Protein AF-A0A359HG22-F1 (afdb_monomer_lite)

Secondary structure (DSSP, 8-state):
---PPPPPPP--------------------------------------S-HHHHHHHHHHHHHHHHHHHHHHHHHHHHHTTHHHHHS--HHHHTSSGGGHHHHHHHHTSTTTTT--HHHHHS-SSHHHHHHHHHHHHHHHHHHHHTT---SS----HHHHHHHHHHHHHHHHHHHHHHHTSSS---S-HHHHSTTTTTSTTTT-SSSS---TT--

Structure (mmCIF, N/CA/C/O backbone):
data_AF-A0A359HG22-F1
#
_entry.id   AF-A0A359HG22-F1
#
loop_
_atom_site.group_PDB
_atom_site.id
_atom_site.type_symbol
_atom_site.label_atom_id
_atom_site.label_alt_id
_atom_site.label_comp_id
_atom_site.label_asym_id
_atom_site.label_entity_id
_atom_site.label_seq_id
_atom_site.pdbx_PDB_ins_code
_atom_site.Cartn_x
_atom_site.Cartn_y
_atom_site.Cartn_z
_atom_site.occupancy
_atom_site.B_iso_or_equiv
_atom_site.auth_seq_id
_atom_site.auth_comp_id
_atom_site.auth_asym_id
_atom_site.auth_atom_id
_atom_site.pdbx_PDB_model_num
ATOM 1 N N . MET A 1 1 ? -47.065 -33.906 -4.645 1.00 42.69 1 MET A N 1
ATOM 2 C CA . MET A 1 1 ? -46.955 -32.980 -3.497 1.00 42.69 1 MET A CA 1
ATOM 3 C C . MET A 1 1 ? -47.241 -31.573 -4.009 1.00 42.69 1 MET A C 1
ATOM 5 O O . MET A 1 1 ? -46.550 -31.122 -4.908 1.00 42.69 1 MET A O 1
ATOM 9 N N . LYS A 1 2 ? -48.342 -30.951 -3.568 1.00 34.81 2 LYS A N 1
ATOM 10 C CA . LYS A 1 2 ? -48.804 -29.631 -4.033 1.00 34.81 2 LYS A CA 1
ATOM 11 C C . LYS A 1 2 ? -48.366 -28.572 -3.018 1.00 34.81 2 LYS A C 1
ATOM 13 O O . LYS A 1 2 ? -48.825 -28.632 -1.885 1.00 34.81 2 LYS A O 1
ATOM 18 N N . ALA A 1 3 ? -47.557 -27.601 -3.430 1.00 40.25 3 ALA A N 1
ATOM 19 C CA . ALA A 1 3 ? -47.339 -26.361 -2.686 1.00 40.25 3 ALA A CA 1
ATOM 20 C C . ALA A 1 3 ? -47.856 -25.195 -3.540 1.00 40.25 3 ALA A C 1
ATOM 22 O O . ALA A 1 3 ? -47.459 -25.028 -4.692 1.00 40.25 3 ALA A O 1
ATOM 23 N N . ARG A 1 4 ? -48.833 -24.459 -3.000 1.00 39.88 4 ARG A N 1
ATOM 24 C CA . ARG A 1 4 ? -49.486 -23.311 -3.639 1.00 39.88 4 ARG A CA 1
ATOM 25 C C . ARG A 1 4 ? -48.618 -22.065 -3.474 1.00 39.88 4 ARG A C 1
ATOM 27 O O . ARG A 1 4 ? -48.238 -21.729 -2.358 1.00 39.88 4 ARG A O 1
ATOM 34 N N . ALA A 1 5 ? -48.384 -21.366 -4.581 1.00 41.41 5 ALA A N 1
ATOM 35 C CA . ALA A 1 5 ? -47.822 -20.023 -4.609 1.00 41.41 5 ALA A CA 1
ATOM 36 C C . ALA A 1 5 ? -48.809 -19.005 -4.011 1.00 41.41 5 ALA A C 1
ATOM 38 O O . ALA A 1 5 ? -50.002 -19.024 -4.328 1.00 41.41 5 ALA A O 1
ATOM 39 N N . ILE A 1 6 ? -48.305 -18.108 -3.164 1.00 40.00 6 ILE A N 1
ATOM 40 C CA . ILE A 1 6 ? -49.057 -16.985 -2.598 1.00 40.00 6 ILE A CA 1
ATOM 41 C C . ILE A 1 6 ? -48.873 -15.785 -3.535 1.00 40.00 6 ILE A C 1
ATOM 43 O O . ILE A 1 6 ? -47.759 -15.308 -3.734 1.00 40.00 6 ILE A O 1
ATOM 47 N N . LYS A 1 7 ? -49.973 -15.318 -4.135 1.00 36.62 7 LYS A N 1
ATOM 48 C CA . LYS A 1 7 ? -50.034 -14.058 -4.891 1.00 36.62 7 LYS A CA 1
ATOM 49 C C . LYS A 1 7 ? -50.098 -12.886 -3.910 1.00 36.62 7 LYS A C 1
ATOM 51 O O . LYS A 1 7 ? -51.006 -12.846 -3.087 1.00 36.62 7 LYS A O 1
ATOM 56 N N . PHE A 1 8 ? -49.208 -11.908 -4.063 1.00 34.00 8 PHE A N 1
ATOM 57 C CA . PHE A 1 8 ? -49.382 -10.570 -3.497 1.00 34.00 8 PHE A CA 1
ATOM 58 C C . PHE A 1 8 ? -49.975 -9.655 -4.570 1.00 34.00 8 PHE A C 1
ATOM 60 O O . PHE A 1 8 ? -49.370 -9.440 -5.618 1.00 34.00 8 PHE A O 1
ATOM 67 N N . THR A 1 9 ? -51.178 -9.140 -4.321 1.00 39.22 9 THR A N 1
ATOM 68 C CA . THR A 1 9 ? -51.793 -8.078 -5.123 1.00 39.22 9 THR A CA 1
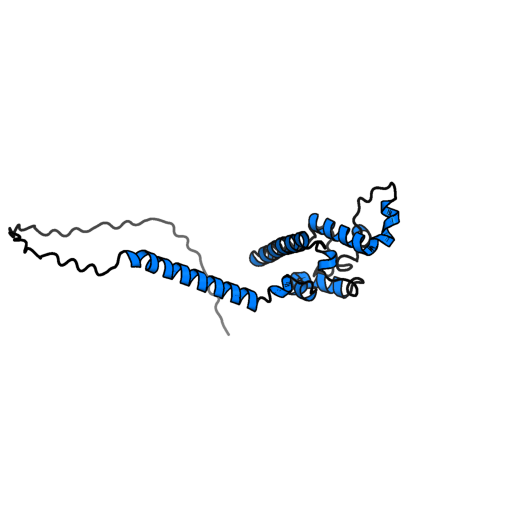ATOM 69 C C . THR A 1 9 ? -51.695 -6.763 -4.365 1.00 39.22 9 THR A C 1
ATOM 71 O O . THR A 1 9 ? -51.971 -6.711 -3.167 1.00 39.22 9 THR A O 1
ATOM 74 N N . SER A 1 10 ? -51.303 -5.714 -5.079 1.00 46.38 10 SER A N 1
ATOM 75 C CA . SER A 1 10 ? -51.147 -4.348 -4.591 1.00 46.38 10 SER A CA 1
ATOM 76 C C . SER A 1 10 ? -52.459 -3.730 -4.097 1.00 46.38 10 SER A C 1
ATOM 78 O O . SER A 1 10 ? -53.541 -4.021 -4.611 1.00 46.38 10 SER A O 1
ATOM 80 N N . ARG A 1 11 ? -52.351 -2.788 -3.152 1.00 35.59 11 ARG A N 1
ATOM 81 C CA . ARG A 1 11 ? -53.307 -1.680 -3.037 1.00 35.59 11 ARG A CA 1
ATOM 82 C C . ARG A 1 11 ? -52.643 -0.446 -2.425 1.00 35.59 11 ARG A C 1
ATOM 84 O O . ARG A 1 11 ? -52.306 -0.435 -1.248 1.00 35.59 11 ARG A O 1
ATOM 91 N N . MET A 1 12 ? -52.457 0.572 -3.266 1.00 39.75 12 MET A N 1
ATOM 92 C CA . MET A 1 12 ? -52.321 1.976 -2.869 1.00 39.75 12 MET A CA 1
ATOM 93 C C . MET A 1 12 ? -53.586 2.419 -2.133 1.00 39.75 12 MET A C 1
ATOM 95 O O . MET A 1 12 ? -54.668 2.174 -2.659 1.00 39.75 12 MET A O 1
ATOM 99 N N . LEU A 1 13 ? -53.437 3.113 -1.003 1.00 43.00 13 LEU A N 1
ATOM 100 C CA . LEU A 1 13 ? -54.399 4.058 -0.409 1.00 43.00 13 LEU A CA 1
ATOM 101 C C . LEU A 1 13 ? -53.544 5.041 0.412 1.00 43.00 13 LEU A C 1
ATOM 103 O O . LEU A 1 13 ? -52.917 4.642 1.387 1.00 43.00 13 LEU A O 1
ATOM 107 N N . ASP A 1 14 ? -53.148 6.171 -0.163 1.00 36.12 14 ASP A N 1
ATOM 108 C CA . ASP A 1 14 ? -53.853 7.462 -0.197 1.00 36.12 14 ASP A CA 1
ATOM 109 C C . ASP A 1 14 ? -54.123 8.053 1.196 1.00 36.12 14 ASP A C 1
ATOM 111 O O . ASP A 1 14 ? -54.724 7.433 2.075 1.00 36.12 14 ASP A O 1
ATOM 115 N N . GLY A 1 15 ? -53.595 9.258 1.396 1.00 39.88 15 GLY A N 1
ATOM 116 C CA . GLY A 1 15 ? -53.570 9.949 2.673 1.00 39.88 15 GLY A CA 1
ATOM 117 C C . GLY A 1 15 ? -54.891 10.629 3.000 1.00 39.88 15 GLY A C 1
ATOM 118 O O . GLY A 1 15 ? -55.626 11.057 2.116 1.00 39.88 15 GLY A O 1
ATOM 119 N N . LYS A 1 16 ? -55.152 10.792 4.301 1.00 38.84 16 LYS A N 1
ATOM 120 C CA . LYS A 1 16 ? -55.788 11.980 4.892 1.00 38.84 16 LYS A CA 1
ATOM 121 C C . LYS A 1 16 ? -55.788 11.872 6.416 1.00 38.84 16 LYS A C 1
ATOM 123 O O . LYS A 1 16 ? -56.249 10.893 6.993 1.00 38.84 16 LYS A O 1
ATOM 128 N N . HIS A 1 17 ? -55.267 12.923 7.043 1.00 39.97 17 HIS A N 1
ATOM 129 C CA . HIS A 1 17 ? -55.351 13.206 8.469 1.00 39.97 17 HIS A CA 1
ATOM 130 C C . HIS A 1 17 ? -56.794 13.123 8.979 1.00 39.97 17 HIS A C 1
ATOM 132 O O . HIS A 1 17 ? -57.680 13.764 8.412 1.00 39.97 17 HIS A O 1
ATOM 138 N N . GLN A 1 18 ? -57.007 12.438 10.105 1.00 41.94 18 GLN A N 1
ATOM 139 C CA . GLN A 1 18 ? -58.201 12.632 10.922 1.00 41.94 18 GLN A CA 1
ATOM 140 C C . GLN A 1 18 ? -57.827 13.127 12.318 1.00 41.94 18 GLN A C 1
ATOM 142 O O . GLN A 1 18 ? -57.027 12.544 13.047 1.00 41.94 18 GLN A O 1
ATOM 147 N N . ARG A 1 19 ? -58.404 14.290 12.600 1.00 33.41 19 ARG A N 1
ATOM 148 C CA . ARG A 1 19 ? -58.293 15.164 13.759 1.00 33.41 19 ARG A CA 1
ATOM 149 C C . ARG A 1 19 ? -59.436 14.782 14.698 1.00 33.41 19 ARG A C 1
ATOM 151 O O . ARG A 1 19 ? -60.581 14.800 14.261 1.00 33.41 19 ARG A O 1
ATOM 158 N N . TRP A 1 20 ? -59.138 14.451 15.949 1.00 31.92 20 TRP A N 1
ATOM 159 C CA . TRP A 1 20 ? -60.146 14.172 16.976 1.00 31.92 20 TRP A CA 1
ATOM 160 C C . TRP A 1 20 ? -60.198 15.332 17.974 1.00 31.92 20 TRP A C 1
ATOM 162 O O . TRP A 1 20 ? -59.207 15.625 18.638 1.00 31.92 20 TRP A O 1
ATOM 172 N N . VAL A 1 21 ? -61.347 16.002 18.053 1.00 35.66 21 VAL A N 1
ATOM 173 C CA . VAL A 1 21 ? -61.751 16.937 19.120 1.00 35.66 21 VAL A CA 1
ATOM 174 C C . VAL A 1 21 ? -63.286 16.810 19.277 1.00 35.66 21 VAL A C 1
ATOM 176 O O . VAL A 1 21 ? -63.930 16.337 18.342 1.00 35.66 21 VAL A O 1
ATOM 179 N N . PRO A 1 22 ? -63.906 17.259 20.381 1.00 45.94 22 PRO A N 1
ATOM 180 C CA . PRO A 1 22 ? -64.161 16.509 21.615 1.00 45.94 22 PRO A CA 1
ATOM 181 C C . PRO A 1 22 ? -65.678 16.375 21.907 1.00 45.94 22 PRO A C 1
ATOM 183 O O . PRO A 1 22 ? -66.478 17.135 21.370 1.00 45.94 22 PRO A O 1
ATOM 186 N N . GLU A 1 23 ? -66.084 15.507 22.839 1.00 37.34 23 GLU A N 1
ATOM 187 C CA . GLU A 1 23 ? -67.410 15.621 23.474 1.00 37.34 23 GLU A CA 1
ATOM 188 C C . GLU A 1 23 ? -67.278 16.157 24.903 1.00 37.34 23 GLU A C 1
ATOM 190 O O . GLU A 1 23 ? -66.634 15.571 25.773 1.00 37.34 23 GLU A O 1
ATOM 195 N N . MET A 1 24 ? -67.871 17.334 25.103 1.00 36.00 24 MET A N 1
ATOM 196 C CA . MET A 1 24 ? -67.982 18.054 26.364 1.00 36.00 24 MET A CA 1
ATOM 197 C C . MET A 1 24 ? -69.220 17.551 27.110 1.00 36.00 24 MET A C 1
ATOM 199 O O . MET A 1 24 ? -70.344 17.794 26.678 1.00 36.00 24 MET A O 1
ATOM 203 N N . MET A 1 25 ? -69.026 16.906 28.260 1.00 36.94 25 MET A N 1
ATOM 204 C CA . MET A 1 25 ? -70.094 16.679 29.234 1.00 36.94 25 MET A CA 1
ATOM 205 C C . MET A 1 25 ? -70.122 17.826 30.245 1.00 36.94 25 MET A C 1
ATOM 207 O O . MET A 1 25 ? -69.165 18.091 30.968 1.00 36.94 25 MET A O 1
ATOM 211 N N . SER A 1 26 ? -71.256 18.515 30.258 1.00 45.12 26 SER A N 1
ATOM 212 C CA . SER A 1 26 ? -71.639 19.569 31.185 1.00 45.12 26 SER A CA 1
ATOM 213 C C . SER A 1 26 ? -71.838 19.042 32.608 1.00 45.12 26 SER A C 1
ATOM 215 O O . SER A 1 26 ? -72.634 18.125 32.813 1.00 45.12 26 SER A O 1
ATOM 217 N N . ALA A 1 27 ? -71.241 19.698 33.604 1.00 38.31 27 ALA A N 1
ATOM 218 C CA . ALA A 1 27 ? -71.706 19.625 34.986 1.00 38.31 27 ALA A CA 1
ATOM 219 C C . ALA A 1 27 ? -71.484 20.965 35.706 1.00 38.31 27 ALA A C 1
ATOM 221 O O . ALA A 1 27 ? -70.395 21.531 35.709 1.00 38.31 27 ALA A O 1
ATOM 222 N N . ARG A 1 28 ? -72.588 21.464 36.269 1.00 39.50 28 ARG A N 1
ATOM 223 C CA . ARG A 1 28 ? -72.772 22.693 37.051 1.00 39.50 28 ARG A CA 1
ATOM 224 C C . ARG A 1 28 ? -71.673 22.940 38.091 1.00 39.50 28 ARG A C 1
ATOM 226 O O . ARG A 1 28 ? -71.438 22.103 38.956 1.00 39.50 28 ARG A O 1
ATOM 233 N N . LEU A 1 29 ? -71.134 24.158 38.088 1.00 36.22 29 LEU A N 1
ATOM 234 C CA . LEU A 1 29 ? -70.402 24.732 39.216 1.00 36.22 29 LEU A CA 1
ATOM 235 C C . LEU A 1 29 ? -71.405 25.190 40.287 1.00 36.22 29 LEU A C 1
ATOM 237 O O . LEU A 1 29 ? -72.103 26.187 40.116 1.00 36.22 29 LEU A O 1
ATOM 241 N N . MET A 1 30 ? -71.480 24.435 41.381 1.00 38.50 30 MET A N 1
ATOM 242 C CA . MET A 1 30 ? -72.055 24.871 42.651 1.00 38.50 30 MET A CA 1
ATOM 243 C C . MET A 1 30 ? -70.910 25.507 43.446 1.00 38.50 30 MET A C 1
ATOM 245 O O . MET A 1 30 ? -69.991 24.813 43.877 1.00 38.50 30 MET A O 1
ATOM 249 N N . PHE A 1 31 ? -70.929 26.830 43.583 1.00 40.00 31 PHE A N 1
ATOM 250 C CA . PHE A 1 31 ? -69.985 27.557 44.425 1.00 40.00 31 PHE A CA 1
ATOM 251 C C . PHE A 1 31 ? -70.266 27.223 45.894 1.00 40.00 31 PHE A C 1
ATOM 253 O O . PHE A 1 31 ? -71.295 27.622 46.435 1.00 40.00 31 PHE A O 1
ATOM 260 N N . CYS A 1 32 ? -69.353 26.488 46.526 1.00 36.88 32 CYS A N 1
ATOM 261 C CA . CYS A 1 32 ? -69.269 26.373 47.975 1.00 36.88 32 CYS A CA 1
ATOM 262 C C . CYS A 1 32 ? -68.028 27.158 48.411 1.00 36.88 32 CYS A C 1
ATOM 264 O O . CYS A 1 32 ? -66.908 26.816 48.035 1.00 36.88 32 CYS A O 1
ATOM 266 N N . ASP A 1 33 ? -68.256 28.242 49.143 1.00 44.88 33 ASP A N 1
ATOM 267 C CA . ASP A 1 33 ? -67.236 29.079 49.766 1.00 44.88 33 ASP A CA 1
ATOM 268 C C . ASP A 1 33 ? -66.474 28.246 50.813 1.00 44.88 33 ASP A C 1
ATOM 270 O O . ASP A 1 33 ? -67.003 27.910 51.874 1.00 44.88 33 ASP A O 1
ATOM 274 N N . VAL A 1 34 ? -65.250 27.833 50.471 1.00 49.69 34 VAL A N 1
ATOM 275 C CA . VAL A 1 34 ? -64.299 27.225 51.405 1.00 49.69 34 VAL A CA 1
ATOM 276 C C . VAL A 1 34 ? -63.251 28.280 51.725 1.00 49.69 34 VAL A C 1
ATOM 278 O O . VAL A 1 34 ? -62.285 28.484 50.989 1.00 49.69 34 VAL A O 1
ATOM 281 N N . SER A 1 35 ? -63.452 28.949 52.857 1.00 47.72 35 SER A N 1
ATOM 282 C CA . SER A 1 35 ? -62.426 29.757 53.509 1.00 47.72 35 SER A CA 1
ATOM 283 C C . SER A 1 35 ? -61.190 28.893 53.819 1.00 47.72 35 SER A C 1
ATOM 285 O O . SER A 1 35 ? -61.126 28.146 54.795 1.00 47.72 35 SER A O 1
ATOM 287 N N . HIS A 1 36 ? -60.177 28.969 52.956 1.00 44.56 36 HIS A N 1
ATOM 288 C CA . HIS A 1 36 ? -58.888 28.325 53.186 1.00 44.56 36 HIS A CA 1
ATOM 289 C C . HIS A 1 36 ? -58.080 29.127 54.213 1.00 44.56 36 HIS A C 1
ATOM 291 O O . HIS A 1 36 ? -57.346 30.056 53.883 1.00 44.56 36 HIS A O 1
ATOM 297 N N . ARG A 1 37 ? -58.199 28.732 55.484 1.00 44.06 37 ARG A N 1
ATOM 298 C CA . ARG A 1 37 ? -57.210 29.023 56.527 1.00 44.06 37 ARG A CA 1
ATOM 299 C C . ARG A 1 37 ? -55.928 28.260 56.173 1.00 44.06 37 ARG A C 1
ATOM 301 O O . ARG A 1 37 ? -55.926 27.033 56.206 1.00 44.06 37 ARG A O 1
ATOM 308 N N . GLN A 1 38 ? -54.864 28.966 55.793 1.00 53.72 38 GLN A N 1
ATOM 309 C CA . GLN A 1 38 ? -53.556 28.347 55.568 1.00 53.72 38 GLN A CA 1
ATOM 310 C C . GLN A 1 38 ? -52.921 28.004 56.924 1.00 53.72 38 GLN A C 1
ATOM 312 O O . GLN A 1 38 ? -52.783 28.911 57.745 1.00 53.72 38 GLN A O 1
ATOM 317 N N . PRO A 1 39 ? -52.563 26.737 57.201 1.00 45.53 39 PRO A N 1
ATOM 318 C CA . PRO A 1 39 ? -51.685 26.429 58.317 1.00 45.53 39 PRO A CA 1
ATOM 319 C C . PRO A 1 39 ? -50.256 26.855 57.962 1.00 45.53 39 PRO A C 1
ATOM 321 O O . PRO A 1 39 ? -49.726 26.530 56.899 1.00 45.53 39 PRO A O 1
ATOM 324 N N . ASP A 1 40 ? -49.650 27.602 58.871 1.00 46.34 40 ASP A N 1
ATOM 325 C CA . ASP A 1 40 ? -48.259 28.021 58.894 1.00 46.34 40 ASP A CA 1
ATOM 326 C C . ASP A 1 40 ? -47.341 26.815 59.129 1.00 46.34 40 ASP A C 1
ATOM 328 O O . ASP A 1 40 ? -46.890 26.520 60.234 1.00 46.34 40 ASP A O 1
ATOM 332 N N . ILE A 1 41 ? -47.035 26.084 58.057 1.00 53.41 41 ILE A N 1
ATOM 333 C CA . ILE A 1 41 ? -45.996 25.057 58.105 1.00 53.41 41 ILE A CA 1
ATOM 334 C C . ILE A 1 41 ? -44.649 25.777 58.039 1.00 53.41 41 ILE A C 1
ATOM 336 O O . ILE A 1 41 ? -44.140 26.105 56.967 1.00 53.41 41 ILE A O 1
ATOM 340 N N . SER A 1 42 ? -44.107 26.049 59.226 1.00 45.59 42 SER A N 1
ATOM 341 C CA . SER A 1 42 ? -42.690 26.298 59.482 1.00 45.59 42 SER A CA 1
ATOM 342 C C . SER A 1 42 ? -41.822 25.498 58.507 1.00 45.59 42 SER A C 1
ATOM 344 O O . SER A 1 42 ? -41.804 24.265 58.517 1.00 45.59 42 SER A O 1
ATOM 346 N N . ALA A 1 43 ? -41.138 26.222 57.623 1.00 53.56 43 ALA A N 1
ATOM 347 C CA . ALA A 1 43 ? -40.218 25.667 56.653 1.00 53.56 43 ALA A CA 1
ATOM 348 C C . ALA A 1 43 ? -38.987 25.105 57.375 1.00 53.56 43 ALA A C 1
ATOM 350 O O . ALA A 1 43 ? -37.983 25.796 57.554 1.00 53.56 43 ALA A O 1
ATOM 351 N N . SER A 1 44 ? -39.025 23.824 57.738 1.00 50.03 44 SER A N 1
ATOM 352 C CA . SER A 1 44 ? -37.801 23.044 57.860 1.00 50.03 44 SER A CA 1
ATOM 353 C C . SER A 1 44 ? -37.260 22.824 56.447 1.00 50.03 44 SER A C 1
ATOM 355 O O . SER A 1 44 ? -37.612 21.878 55.743 1.00 50.03 44 SER A O 1
ATOM 357 N N . LYS A 1 45 ? -36.409 23.750 55.993 1.00 55.38 45 LYS A N 1
ATOM 358 C CA . LYS A 1 45 ? -35.533 23.504 54.847 1.00 55.38 45 LYS A CA 1
ATOM 359 C C . LYS A 1 45 ? -34.580 22.381 55.234 1.00 55.38 45 LYS A C 1
ATOM 361 O O . LYS A 1 45 ? -33.522 22.609 55.811 1.00 55.38 45 LYS A O 1
ATOM 366 N N . ILE A 1 46 ? -34.990 21.151 54.964 1.00 52.12 46 ILE A N 1
ATOM 367 C CA . ILE A 1 46 ? -34.060 20.042 54.881 1.00 52.12 46 ILE A CA 1
ATOM 368 C C . ILE A 1 46 ? -33.371 20.213 53.525 1.00 52.12 46 ILE A C 1
ATOM 370 O O . ILE A 1 46 ? -33.877 19.762 52.498 1.00 52.12 46 ILE A O 1
ATOM 374 N N . ASP A 1 47 ? -32.236 20.912 53.522 1.00 53.81 47 ASP A N 1
ATOM 375 C CA . ASP A 1 47 ? -31.312 20.952 52.387 1.00 53.81 47 ASP A CA 1
ATOM 376 C C . ASP A 1 47 ? -30.681 19.558 52.228 1.00 53.81 47 ASP A C 1
ATOM 378 O O . ASP A 1 47 ? -29.570 19.280 52.669 1.00 53.81 47 ASP A O 1
ATOM 382 N N . LEU A 1 48 ? -31.436 18.638 51.623 1.00 57.09 48 LEU A N 1
ATOM 383 C CA . LEU A 1 48 ? -31.035 17.246 51.386 1.00 57.09 48 LEU A CA 1
ATOM 384 C C . LEU A 1 48 ? -30.066 17.082 50.202 1.00 57.09 48 LEU A C 1
ATOM 386 O O . LEU A 1 48 ? -29.754 15.955 49.827 1.00 57.09 48 LEU A O 1
ATOM 390 N N . TYR A 1 49 ? -29.565 18.173 49.617 1.00 52.41 49 TYR A N 1
ATOM 391 C CA . TYR A 1 49 ? -28.583 18.117 48.537 1.00 52.41 49 TYR A CA 1
ATOM 392 C C . TYR A 1 49 ? -27.492 19.181 48.713 1.00 52.41 49 TYR A C 1
ATOM 394 O O . TYR A 1 49 ? -27.771 20.368 48.551 1.00 52.41 49 TYR A O 1
ATOM 402 N N . PRO A 1 50 ? -26.235 18.788 48.997 1.00 50.75 50 PRO A N 1
ATOM 403 C CA . PRO A 1 50 ? -25.128 19.731 49.018 1.00 50.75 50 PRO A CA 1
ATOM 404 C C . PRO A 1 50 ? -24.881 20.251 47.594 1.00 50.75 50 PRO A C 1
ATOM 406 O O . PRO A 1 50 ? -24.576 19.477 46.685 1.00 50.75 50 PRO A O 1
ATOM 409 N N . GLU A 1 51 ? -24.968 21.569 47.402 1.00 57.25 51 GLU A N 1
ATOM 410 C CA . GLU A 1 51 ? -24.697 22.275 46.133 1.00 57.25 51 GLU A CA 1
ATOM 411 C C . GLU A 1 51 ? -23.313 21.919 45.533 1.00 57.25 51 GLU A C 1
ATOM 413 O O . GLU A 1 51 ? -23.151 21.859 44.314 1.00 57.25 51 GLU A O 1
ATOM 418 N N . ASN A 1 52 ? -22.336 21.537 46.370 1.00 57.06 52 ASN A N 1
ATOM 419 C CA . ASN A 1 52 ? -21.017 21.050 45.937 1.00 57.06 52 ASN A CA 1
ATOM 420 C C . ASN A 1 52 ? -21.035 19.666 45.248 1.00 57.06 52 ASN A C 1
ATOM 422 O O . ASN A 1 52 ? -20.100 19.332 44.520 1.00 57.06 52 ASN A O 1
ATOM 426 N N . GLY A 1 53 ? -22.083 18.856 45.441 1.00 56.38 53 GLY A N 1
ATOM 427 C CA . GLY A 1 53 ? -22.215 17.506 44.877 1.00 56.38 53 GLY A CA 1
ATOM 428 C C . GLY A 1 53 ? -22.853 17.462 43.486 1.00 56.38 53 GLY A C 1
ATOM 429 O O . GLY A 1 53 ? -22.668 16.487 42.756 1.00 56.38 53 GLY A O 1
ATOM 430 N N . ARG A 1 54 ? -23.553 18.527 43.068 1.00 58.50 54 ARG A N 1
ATOM 431 C CA . ARG A 1 54 ? -24.229 18.588 41.760 1.00 58.50 54 ARG A CA 1
ATOM 432 C C . ARG A 1 54 ? -23.224 18.539 40.604 1.00 58.50 54 ARG A C 1
ATOM 434 O O . ARG A 1 54 ? -23.470 17.859 39.615 1.00 58.50 54 ARG A O 1
ATOM 441 N N . SER A 1 55 ? -22.050 19.159 40.755 1.00 61.12 55 SER A N 1
ATOM 442 C CA . SER A 1 55 ? -20.983 19.098 39.742 1.00 61.12 55 SER A CA 1
ATOM 443 C C . SER A 1 55 ? -20.316 17.720 39.642 1.00 61.12 55 SER A C 1
ATOM 445 O O . SER A 1 55 ? -19.888 17.333 38.558 1.00 61.12 55 SER A O 1
ATOM 447 N N . ALA A 1 56 ? -20.245 16.962 40.742 1.00 62.88 56 ALA A N 1
ATOM 448 C CA . ALA A 1 56 ? -19.702 15.606 40.755 1.00 62.88 56 ALA A CA 1
ATOM 449 C C . ALA A 1 56 ? -20.697 14.605 40.148 1.00 62.88 56 ALA A C 1
ATOM 451 O O . ALA A 1 56 ? -20.308 13.790 39.315 1.00 62.88 56 ALA A O 1
ATOM 452 N N . LEU A 1 57 ? -21.988 14.729 40.475 1.00 67.12 57 LEU A N 1
ATOM 453 C CA . LEU A 1 57 ? -23.049 13.853 39.968 1.00 67.12 57 LEU A CA 1
ATOM 454 C C . LEU A 1 57 ? -23.207 13.939 38.437 1.00 67.12 57 LEU A C 1
ATOM 456 O O . LEU A 1 57 ? -23.431 12.928 37.780 1.00 67.12 57 LEU A O 1
ATOM 460 N N . MET A 1 58 ? -23.020 15.133 37.862 1.00 74.56 58 MET A N 1
ATOM 461 C CA . MET A 1 58 ? -23.090 15.377 36.410 1.0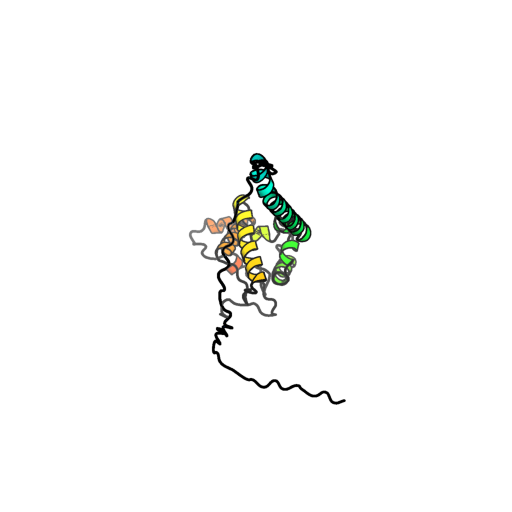0 74.56 58 MET A CA 1
ATOM 462 C C . MET A 1 58 ? -21.864 14.830 35.652 1.00 74.56 58 MET A C 1
ATOM 464 O O . MET A 1 58 ? -21.942 14.572 34.453 1.00 74.56 58 MET A O 1
ATOM 468 N N . LYS A 1 59 ? -20.726 14.633 36.338 1.00 83.25 59 LYS A N 1
ATOM 469 C CA . LYS A 1 59 ? -19.481 14.100 35.750 1.00 83.25 59 LYS A CA 1
ATOM 470 C C . LYS A 1 59 ? -19.463 12.573 35.684 1.00 83.25 59 LYS A C 1
ATOM 472 O O . LYS A 1 59 ? -18.824 12.024 34.793 1.00 83.25 59 LYS A O 1
ATOM 477 N N . ILE A 1 60 ? -20.182 11.889 36.577 1.00 88.88 60 ILE A N 1
ATOM 478 C CA . ILE A 1 60 ? -20.269 10.419 36.617 1.00 88.88 60 ILE A CA 1
ATOM 479 C C . ILE A 1 60 ? -20.710 9.812 35.271 1.00 88.88 60 ILE A C 1
ATOM 481 O O . ILE A 1 60 ? -19.980 8.959 34.769 1.00 88.88 60 ILE A O 1
ATOM 485 N N . PRO A 1 61 ? -21.822 10.232 34.629 1.00 91.56 61 PRO A N 1
ATOM 486 C CA . PRO A 1 61 ? -22.228 9.642 33.351 1.00 91.56 61 PRO A CA 1
ATOM 487 C C . PRO A 1 61 ? -21.219 9.909 32.225 1.00 91.56 61 PRO A C 1
ATOM 489 O O . PRO A 1 61 ? -21.022 9.048 31.373 1.00 91.56 61 PRO A O 1
ATOM 492 N N . ILE A 1 62 ? -20.533 11.058 32.243 1.00 94.12 62 ILE A N 1
ATOM 493 C CA . ILE A 1 62 ? -19.482 11.389 31.267 1.00 94.12 62 ILE A CA 1
ATOM 494 C C . ILE A 1 62 ? -18.282 10.455 31.444 1.00 94.12 62 ILE A C 1
ATOM 496 O O . ILE A 1 62 ? -17.792 9.890 30.471 1.00 94.12 62 ILE A O 1
ATOM 500 N N . ILE A 1 63 ? -17.833 10.251 32.685 1.00 94.75 63 ILE A N 1
ATOM 501 C CA . ILE A 1 63 ? -16.713 9.355 32.999 1.00 94.75 63 ILE A CA 1
ATOM 502 C C . ILE A 1 63 ? -17.057 7.915 32.610 1.00 94.75 63 ILE A C 1
ATOM 504 O O . ILE A 1 63 ? -16.264 7.262 31.937 1.00 94.75 63 ILE A O 1
ATOM 508 N N . VAL A 1 64 ? -18.252 7.436 32.972 1.00 95.56 64 VAL A N 1
ATOM 509 C CA . VAL A 1 64 ? -18.728 6.098 32.588 1.00 95.56 64 VAL A CA 1
ATOM 510 C C . VAL A 1 64 ? -18.796 5.960 31.065 1.00 95.56 64 VAL A C 1
ATOM 512 O O . VAL A 1 64 ? -18.344 4.951 30.530 1.00 95.56 64 VAL A O 1
ATOM 515 N N . GLY A 1 65 ? -19.283 6.983 30.357 1.00 96.44 65 GLY A N 1
ATOM 516 C CA . GLY A 1 65 ? -19.318 7.009 28.894 1.00 96.44 65 GLY A CA 1
ATOM 517 C C . GLY A 1 65 ? -17.928 6.936 28.254 1.00 96.44 65 GLY A C 1
ATOM 518 O O . GLY A 1 65 ? -17.725 6.154 27.329 1.00 96.44 65 GLY A O 1
ATOM 519 N N . ILE A 1 66 ? -16.951 7.689 28.770 1.00 96.56 66 ILE A N 1
ATOM 520 C CA . ILE A 1 66 ? -15.560 7.641 28.292 1.00 96.56 66 ILE A CA 1
ATOM 521 C C . ILE A 1 66 ? -14.952 6.261 28.549 1.00 96.56 66 ILE A C 1
ATOM 523 O O . ILE A 1 66 ? -14.338 5.696 27.650 1.00 96.56 66 ILE A O 1
ATOM 527 N N . ILE A 1 67 ? -15.142 5.690 29.742 1.00 97.00 67 ILE A N 1
ATOM 528 C CA . ILE A 1 67 ? -14.628 4.353 30.070 1.00 97.00 67 ILE A CA 1
ATOM 529 C C . ILE A 1 67 ? -15.239 3.302 29.139 1.00 97.00 67 ILE A C 1
ATOM 531 O O . ILE A 1 67 ? -14.508 2.474 28.598 1.00 97.00 67 ILE A O 1
ATOM 535 N N . ALA A 1 68 ? -16.552 3.356 28.902 1.00 96.94 68 ALA A N 1
ATOM 536 C CA . ALA A 1 68 ? -17.226 2.449 27.979 1.00 96.94 68 ALA A CA 1
ATOM 537 C C . ALA A 1 68 ? -16.684 2.588 26.547 1.00 96.94 68 ALA A C 1
ATOM 539 O O . ALA A 1 68 ? -16.384 1.582 25.907 1.00 96.94 68 ALA A O 1
ATOM 540 N N . LEU A 1 69 ? -16.484 3.818 26.061 1.00 96.81 69 LEU A N 1
ATOM 541 C CA . LEU A 1 69 ? -15.893 4.068 24.746 1.00 96.81 69 LEU A CA 1
ATOM 542 C C . LEU A 1 69 ? -14.465 3.516 24.652 1.00 96.81 69 LEU A C 1
ATOM 544 O O . LEU A 1 69 ? -14.141 2.819 23.694 1.00 96.81 69 LEU A O 1
ATOM 548 N N . MET A 1 70 ? -13.625 3.780 25.653 1.00 96.75 70 MET A N 1
ATOM 549 C CA . MET A 1 70 ? -12.253 3.270 25.701 1.00 96.75 70 MET A CA 1
ATOM 550 C C . MET A 1 70 ? -12.221 1.740 25.735 1.00 96.75 70 MET A C 1
ATOM 552 O O . MET A 1 70 ? -11.389 1.142 25.060 1.00 96.75 70 MET A O 1
ATOM 556 N N . ALA A 1 71 ? -13.142 1.098 26.460 1.00 96.75 71 ALA A N 1
ATOM 557 C CA . ALA A 1 71 ? -13.260 -0.357 26.498 1.00 96.75 71 ALA A CA 1
ATOM 558 C C . ALA A 1 71 ? -13.646 -0.938 25.128 1.00 96.75 71 ALA A C 1
ATOM 560 O O . ALA A 1 71 ? -13.037 -1.911 24.679 1.00 96.75 71 ALA A O 1
ATOM 561 N N . VAL A 1 72 ? -14.610 -0.322 24.433 1.00 96.31 72 VAL A N 1
ATOM 562 C CA . VAL A 1 72 ? -15.002 -0.722 23.072 1.00 96.31 72 VAL A CA 1
ATOM 563 C C . VAL A 1 72 ? -13.839 -0.540 22.098 1.00 96.31 72 VAL A C 1
ATOM 565 O O . VAL A 1 72 ? -13.537 -1.457 21.338 1.00 96.31 72 VAL A O 1
ATOM 568 N N . LEU A 1 73 ? -13.146 0.601 22.149 1.00 94.44 73 LEU A N 1
ATOM 569 C CA . LEU A 1 73 ? -11.988 0.876 21.296 1.00 94.44 73 LEU A CA 1
ATOM 570 C C . LEU A 1 73 ? -10.842 -0.105 21.549 1.00 94.44 73 LEU A C 1
ATOM 572 O O . LEU A 1 73 ? -10.324 -0.687 20.602 1.00 94.44 73 LEU A O 1
ATOM 576 N N . ALA A 1 74 ? -10.471 -0.330 22.810 1.00 93.25 74 ALA A N 1
ATOM 577 C CA . ALA A 1 74 ? -9.405 -1.261 23.168 1.00 93.25 74 ALA A CA 1
ATOM 578 C C . ALA A 1 74 ? -9.729 -2.689 22.706 1.00 93.25 74 ALA A C 1
ATOM 580 O O . ALA A 1 74 ? -8.885 -3.353 22.108 1.00 93.25 74 ALA A O 1
ATOM 581 N N . THR A 1 75 ? -10.973 -3.132 22.911 1.00 94.00 75 THR A N 1
ATOM 582 C CA . THR A 1 75 ? -11.433 -4.446 22.444 1.00 94.00 75 THR A CA 1
ATOM 583 C C . THR A 1 75 ? -11.418 -4.526 20.919 1.00 94.00 75 THR A C 1
ATOM 585 O O . THR A 1 75 ? -10.942 -5.512 20.366 1.00 94.00 75 THR A O 1
ATOM 588 N N . GLY A 1 76 ? -11.877 -3.483 20.222 1.00 90.81 76 GLY A N 1
ATOM 589 C CA . GLY A 1 76 ? -11.862 -3.431 18.760 1.00 90.81 76 GLY A CA 1
ATOM 590 C C . GLY A 1 76 ? -10.446 -3.492 18.186 1.00 90.81 76 GLY A C 1
ATOM 591 O O . GLY A 1 76 ? -10.192 -4.252 17.254 1.00 90.81 76 GLY A O 1
ATOM 592 N N . LEU A 1 77 ? -9.501 -2.754 18.773 1.00 90.50 77 LEU A N 1
ATOM 593 C CA . LEU A 1 77 ? -8.093 -2.783 18.364 1.00 90.50 77 LEU A CA 1
ATOM 594 C C . LEU A 1 77 ? -7.445 -4.148 18.625 1.00 90.50 77 LEU A C 1
ATOM 596 O O . LEU A 1 77 ? -6.660 -4.612 17.802 1.00 90.50 77 LEU A O 1
ATOM 600 N N . TYR A 1 78 ? -7.799 -4.797 19.736 1.00 90.06 78 TYR A N 1
ATOM 601 C CA . TYR A 1 78 ? -7.297 -6.124 20.082 1.00 90.06 78 TYR A CA 1
ATOM 602 C C . TYR A 1 78 ? -7.825 -7.207 19.132 1.00 90.06 78 TYR A C 1
ATOM 604 O O . TYR A 1 78 ? -7.048 -7.986 18.591 1.00 90.06 78 TYR A O 1
ATOM 612 N N . VAL A 1 79 ? -9.138 -7.233 18.882 1.00 90.06 79 VAL A N 1
ATOM 613 C CA . VAL A 1 79 ? -9.777 -8.256 18.035 1.00 90.06 79 VAL A CA 1
ATOM 614 C C . VAL A 1 79 ? -9.418 -8.091 16.556 1.00 90.06 79 VAL A C 1
ATOM 616 O O . VAL A 1 79 ? -9.361 -9.079 15.831 1.00 90.06 79 VAL A O 1
ATOM 619 N N . SER A 1 80 ? -9.169 -6.863 16.095 1.00 84.06 80 SER A N 1
ATOM 620 C CA . SER A 1 80 ? -8.818 -6.594 14.692 1.00 84.06 80 SER A CA 1
ATOM 621 C C . SER A 1 80 ? -7.354 -6.867 14.339 1.00 84.06 80 SER A C 1
ATOM 623 O O . SER A 1 80 ? -7.004 -6.733 13.168 1.00 84.06 80 SER A O 1
ATOM 625 N N . ASP A 1 81 ? -6.506 -7.197 15.321 1.00 87.19 81 ASP A N 1
ATOM 626 C CA . ASP A 1 81 ? -5.045 -7.210 15.165 1.00 87.19 81 ASP A CA 1
ATOM 627 C C . ASP A 1 81 ? -4.549 -5.942 14.444 1.00 87.19 81 ASP A C 1
ATOM 629 O O . ASP A 1 81 ? -3.816 -5.970 13.453 1.00 87.19 81 ASP A O 1
ATOM 633 N N . PHE A 1 82 ? -5.012 -4.780 14.920 1.00 85.50 82 PHE A N 1
ATOM 634 C CA . PHE A 1 82 ? -4.753 -3.493 14.271 1.00 85.50 82 PHE A CA 1
ATOM 635 C C . PHE A 1 82 ? -3.254 -3.241 14.034 1.00 85.50 82 PHE A C 1
ATOM 637 O O . PHE A 1 82 ? -2.854 -2.639 13.035 1.00 85.50 82 PHE A O 1
ATOM 644 N N . THR A 1 83 ? -2.407 -3.740 14.933 1.00 87.94 83 THR A N 1
ATOM 645 C CA . THR A 1 83 ? -0.950 -3.645 14.841 1.00 87.94 83 THR A CA 1
ATOM 646 C C . THR A 1 83 ? -0.378 -4.263 13.568 1.00 87.94 83 THR A C 1
ATOM 648 O O . THR A 1 83 ? 0.596 -3.728 13.031 1.00 87.94 83 THR A O 1
ATOM 651 N N . ALA A 1 84 ? -1.004 -5.309 13.022 1.00 89.94 84 ALA A N 1
ATOM 652 C CA . ALA A 1 84 ? -0.584 -5.914 11.762 1.00 89.94 84 ALA A CA 1
ATOM 653 C C . ALA A 1 84 ? -0.616 -4.910 10.594 1.00 89.94 84 ALA A C 1
ATOM 655 O O . ALA A 1 84 ? 0.254 -4.956 9.720 1.00 89.94 84 ALA A O 1
ATOM 656 N N . TYR A 1 85 ? -1.563 -3.962 10.598 1.00 89.25 85 TYR A N 1
ATOM 657 C CA . TYR A 1 85 ? -1.727 -2.938 9.553 1.00 89.25 85 TYR A CA 1
ATOM 658 C C . TYR A 1 85 ? -0.706 -1.800 9.653 1.00 89.25 85 TYR A C 1
ATOM 660 O O . TYR A 1 85 ? -0.411 -1.133 8.652 1.00 89.25 85 TYR A O 1
ATOM 668 N N . LEU A 1 86 ? -0.117 -1.598 10.834 1.00 91.31 86 LEU A N 1
ATOM 669 C CA . LEU A 1 86 ? 0.982 -0.650 11.029 1.00 91.31 86 LEU A CA 1
ATOM 670 C C . LEU A 1 86 ? 2.302 -1.189 10.463 1.00 91.31 86 LEU A C 1
ATOM 672 O O . LEU A 1 86 ? 3.138 -0.408 10.010 1.00 91.31 86 LEU A O 1
ATOM 676 N N . GLY A 1 87 ? 2.463 -2.513 10.446 1.00 92.38 87 GLY A N 1
ATOM 677 C CA . GLY A 1 87 ? 3.665 -3.190 9.978 1.00 92.38 87 GLY A CA 1
ATOM 678 C C . GLY A 1 87 ? 3.815 -3.281 8.454 1.00 92.38 87 GLY A C 1
ATOM 679 O O . GLY A 1 87 ? 3.117 -2.625 7.671 1.00 92.38 87 GLY A O 1
ATOM 680 N N . ASN A 1 88 ? 4.768 -4.126 8.053 1.00 94.38 88 ASN A N 1
ATOM 681 C CA . ASN A 1 88 ? 5.118 -4.443 6.663 1.00 94.38 88 ASN A CA 1
ATOM 682 C C . ASN A 1 88 ? 4.854 -5.910 6.291 1.00 94.38 88 ASN A C 1
ATOM 684 O O . ASN A 1 88 ? 5.286 -6.340 5.228 1.00 94.38 88 ASN A O 1
ATOM 688 N N . ASN A 1 89 ? 4.191 -6.692 7.149 1.00 95.00 89 ASN A N 1
ATOM 689 C CA . ASN A 1 89 ? 3.913 -8.086 6.822 1.00 95.00 89 ASN A CA 1
ATOM 690 C C . ASN A 1 89 ? 3.008 -8.154 5.571 1.00 95.00 89 ASN A C 1
ATOM 692 O O . ASN A 1 89 ? 1.888 -7.637 5.618 1.00 95.00 89 ASN A O 1
ATOM 696 N N . PRO A 1 90 ? 3.461 -8.770 4.462 1.00 94.56 90 PRO A N 1
ATOM 697 C CA . PRO A 1 90 ? 2.677 -8.842 3.235 1.00 94.56 90 PRO A CA 1
ATOM 698 C C . PRO A 1 90 ? 1.384 -9.650 3.407 1.00 94.56 90 PRO A C 1
ATOM 700 O O . PRO A 1 90 ? 0.405 -9.352 2.727 1.00 94.56 90 PRO A O 1
ATOM 703 N N . SER A 1 91 ? 1.325 -10.599 4.354 1.00 93.00 91 SER A N 1
ATOM 704 C CA . SER A 1 91 ? 0.088 -11.334 4.662 1.00 93.00 91 SER A CA 1
ATOM 705 C C . SER A 1 91 ? -0.981 -10.464 5.331 1.00 93.00 91 SER A C 1
ATOM 707 O O . SER A 1 91 ? -2.119 -10.881 5.474 1.00 93.00 91 SER A O 1
ATOM 709 N N . THR A 1 92 ? -0.655 -9.247 5.773 1.00 93.31 92 THR A N 1
ATOM 710 C CA . THR A 1 92 ? -1.690 -8.306 6.217 1.00 93.31 92 THR A CA 1
ATOM 711 C C . THR A 1 92 ? -2.454 -7.735 5.018 1.00 93.31 92 THR A C 1
ATOM 713 O O . THR A 1 92 ? -3.634 -7.400 5.120 1.00 93.31 92 THR A O 1
ATOM 716 N N . CYS A 1 93 ? -1.797 -7.607 3.860 1.00 91.19 93 CYS A N 1
ATOM 717 C CA . CYS A 1 93 ? -2.374 -6.977 2.674 1.00 91.19 93 CYS A CA 1
ATOM 718 C C . CYS A 1 93 ? -3.436 -7.848 1.988 1.00 91.19 93 CYS A C 1
ATOM 720 O O . CYS A 1 93 ? -4.321 -7.290 1.346 1.00 91.19 93 CYS A O 1
ATOM 722 N N . ASN A 1 94 ? -3.389 -9.174 2.156 1.00 92.12 94 ASN A N 1
ATOM 723 C CA . ASN A 1 94 ? -4.393 -10.116 1.646 1.00 92.12 94 ASN A CA 1
ATOM 724 C C . ASN A 1 94 ? -5.424 -10.556 2.702 1.00 92.12 94 ASN A C 1
ATOM 726 O O . ASN A 1 94 ? -6.191 -11.479 2.468 1.00 92.12 94 ASN A O 1
ATOM 730 N N . ASN A 1 95 ? -5.528 -9.857 3.840 1.00 90.62 95 ASN A N 1
ATOM 731 C CA . ASN A 1 95 ? -6.627 -10.083 4.792 1.00 90.62 95 ASN A CA 1
ATOM 732 C C . ASN A 1 95 ? -8.015 -9.826 4.171 1.00 90.62 95 ASN A C 1
ATOM 734 O O . ASN A 1 95 ? -9.034 -10.253 4.713 1.00 90.62 95 ASN A O 1
ATOM 738 N N . CYS A 1 96 ? -8.065 -9.095 3.054 1.00 89.12 96 CYS A N 1
ATOM 739 C CA . CYS A 1 96 ? -9.264 -8.895 2.255 1.00 89.12 96 CYS A CA 1
ATOM 740 C C . CYS A 1 96 ? -9.087 -9.596 0.906 1.00 89.12 96 CYS A C 1
ATOM 742 O O . CYS A 1 96 ? -8.192 -9.232 0.147 1.00 89.12 96 CYS A O 1
ATOM 744 N N . HIS A 1 97 ? -10.016 -10.489 0.566 1.00 91.12 97 HIS A N 1
ATOM 745 C CA . HIS A 1 97 ? -9.990 -11.301 -0.659 1.00 91.12 97 HIS A CA 1
ATOM 746 C C . HIS A 1 97 ? -9.829 -10.519 -1.979 1.00 91.12 97 HIS A C 1
ATOM 748 O O . HIS A 1 97 ? -9.338 -11.026 -2.981 1.00 91.12 97 HIS A O 1
ATOM 754 N N . VAL A 1 98 ? -10.218 -9.241 -1.986 1.00 89.75 98 VAL A N 1
ATOM 755 C CA . VAL A 1 98 ? -10.095 -8.347 -3.142 1.00 89.75 98 VAL A CA 1
ATOM 756 C C . VAL A 1 98 ? -8.629 -8.071 -3.497 1.00 89.75 98 VAL A C 1
ATOM 758 O O . VAL A 1 98 ? -8.327 -7.692 -4.623 1.00 89.75 98 VAL A O 1
ATOM 761 N N . MET A 1 99 ? -7.713 -8.281 -2.550 1.00 92.44 99 MET A N 1
ATOM 762 C CA . MET A 1 99 ? -6.273 -8.135 -2.739 1.00 92.44 99 MET A CA 1
ATOM 763 C C . MET A 1 99 ? -5.558 -9.471 -2.996 1.00 92.44 99 MET A C 1
ATOM 765 O O . MET A 1 99 ? -4.348 -9.451 -3.212 1.00 92.44 99 MET A O 1
ATOM 769 N N . ASP A 1 100 ? -6.261 -10.611 -3.023 1.00 92.06 100 ASP A N 1
ATOM 770 C CA . ASP A 1 100 ? -5.635 -11.934 -3.191 1.00 92.06 100 ASP A CA 1
ATOM 771 C C . ASP A 1 100 ? -4.840 -12.013 -4.495 1.00 92.06 100 ASP A C 1
ATOM 773 O O . ASP A 1 100 ? -3.672 -12.384 -4.484 1.00 92.06 100 ASP A O 1
ATOM 777 N N . ALA A 1 101 ? -5.416 -11.562 -5.614 1.00 90.81 101 ALA A N 1
ATOM 778 C CA . ALA A 1 101 ? -4.718 -11.548 -6.902 1.00 90.81 101 ALA A CA 1
ATOM 779 C C . ALA A 1 101 ? -3.440 -10.689 -6.870 1.00 90.81 101 ALA A C 1
ATOM 781 O O . ALA A 1 101 ? -2.416 -11.075 -7.431 1.00 90.81 101 ALA A O 1
ATOM 782 N N . ALA A 1 102 ? -3.480 -9.545 -6.177 1.00 92.56 102 ALA A N 1
ATOM 783 C CA . ALA A 1 102 ? -2.323 -8.667 -6.023 1.00 92.56 102 ALA A CA 1
ATOM 784 C C . ALA A 1 102 ? -1.212 -9.332 -5.198 1.00 92.56 102 ALA A C 1
ATOM 786 O O . ALA A 1 102 ? -0.031 -9.236 -5.549 1.00 92.56 102 ALA A O 1
ATOM 787 N N . TYR A 1 103 ? -1.604 -10.009 -4.116 1.00 94.94 103 TYR A N 1
ATOM 788 C CA . TYR A 1 103 ? -0.703 -10.757 -3.252 1.00 94.94 103 TYR A CA 1
ATOM 789 C C . TYR A 1 103 ? -0.085 -11.942 -3.985 1.00 94.94 103 TYR A C 1
ATOM 791 O O . TYR A 1 103 ? 1.132 -12.059 -3.982 1.00 94.94 103 TYR A O 1
ATOM 799 N N . GLU A 1 104 ? -0.877 -12.764 -4.672 1.00 93.44 104 GLU A N 1
ATOM 800 C CA . GLU A 1 104 ? -0.381 -13.914 -5.437 1.00 93.44 104 GLU A CA 1
ATOM 801 C C . GLU A 1 104 ? 0.542 -13.482 -6.584 1.00 93.44 104 GLU A C 1
ATOM 803 O O . GLU A 1 104 ? 1.593 -14.082 -6.810 1.00 93.44 104 GLU A O 1
ATOM 808 N N . GLY A 1 105 ? 0.197 -12.390 -7.275 1.00 93.19 105 GLY A N 1
ATOM 809 C CA . GLY A 1 105 ? 1.038 -11.802 -8.316 1.00 93.19 105 GLY A CA 1
ATOM 810 C C . GLY A 1 105 ? 2.386 -11.307 -7.786 1.00 93.19 105 GLY A C 1
ATOM 811 O O . GLY A 1 105 ? 3.407 -11.475 -8.452 1.00 93.19 105 GLY A O 1
ATOM 812 N N . TRP A 1 106 ? 2.412 -10.732 -6.577 1.00 95.19 106 TRP A N 1
ATOM 813 C CA . TRP A 1 106 ? 3.663 -10.414 -5.883 1.00 95.19 106 TRP A CA 1
ATOM 814 C C . TRP A 1 106 ? 4.386 -11.687 -5.437 1.00 95.19 106 TRP A C 1
ATOM 816 O O . TRP A 1 106 ? 5.573 -11.811 -5.717 1.00 95.19 106 TRP A O 1
ATOM 826 N N . TYR A 1 107 ? 3.682 -12.635 -4.811 1.00 95.44 107 TYR A N 1
ATOM 827 C CA . TYR A 1 107 ? 4.226 -13.852 -4.208 1.00 95.44 107 TYR A CA 1
ATOM 828 C C . TYR A 1 107 ? 4.937 -14.746 -5.231 1.00 95.44 107 TYR A C 1
ATOM 830 O O . TYR A 1 107 ? 6.005 -15.290 -4.961 1.00 95.44 107 TYR A O 1
ATOM 838 N N . HIS A 1 108 ? 4.377 -14.855 -6.434 1.00 93.44 108 HIS A N 1
ATOM 839 C CA . HIS A 1 108 ? 4.987 -15.570 -7.554 1.00 93.44 108 HIS A CA 1
ATOM 840 C C . HIS A 1 108 ? 5.883 -14.687 -8.439 1.00 93.44 108 HIS A C 1
ATOM 842 O O . HIS A 1 108 ? 6.455 -15.169 -9.419 1.00 93.44 108 HIS A O 1
ATOM 848 N N . GLY A 1 109 ? 6.006 -13.398 -8.120 1.00 92.12 109 GLY A N 1
ATOM 849 C CA . GLY A 1 109 ? 6.834 -12.440 -8.839 1.00 92.12 109 GLY A CA 1
ATOM 850 C C . GLY A 1 109 ? 8.283 -12.413 -8.346 1.00 92.12 109 GLY A C 1
ATOM 851 O O . GLY A 1 109 ? 8.604 -12.806 -7.228 1.00 92.12 109 GLY A O 1
ATOM 852 N N . GLY A 1 110 ? 9.180 -11.859 -9.168 1.00 93.94 110 GLY A N 1
ATOM 853 C CA . GLY A 1 110 ? 10.610 -11.765 -8.837 1.00 93.94 110 GLY A CA 1
ATOM 854 C C . GLY A 1 110 ? 10.940 -10.885 -7.622 1.00 93.94 110 GLY A C 1
ATOM 855 O O . GLY A 1 110 ? 12.043 -10.970 -7.096 1.00 93.94 110 GLY A O 1
ATOM 856 N N . HIS A 1 111 ? 9.996 -10.061 -7.159 1.00 96.00 111 HIS A N 1
ATOM 857 C CA . HIS A 1 111 ? 10.179 -9.150 -6.027 1.00 96.00 111 HIS A CA 1
ATOM 858 C C . HIS A 1 111 ? 9.829 -9.771 -4.664 1.00 96.00 111 HIS A C 1
ATOM 860 O O . HIS A 1 111 ? 10.186 -9.182 -3.641 1.00 96.00 111 HIS A O 1
ATOM 866 N N . GLN A 1 112 ? 9.190 -10.950 -4.625 1.00 95.88 112 GLN A N 1
ATOM 867 C CA . GLN A 1 112 ? 8.798 -11.617 -3.375 1.00 95.88 112 GLN A CA 1
ATOM 868 C C . GLN A 1 112 ? 9.987 -11.879 -2.448 1.00 95.88 112 GLN A C 1
ATOM 870 O O . GLN A 1 112 ? 9.887 -11.678 -1.239 1.00 95.88 112 GLN A O 1
ATOM 875 N N . SER A 1 113 ? 11.121 -12.302 -3.008 1.00 96.00 113 SER A N 1
ATOM 876 C CA . SER A 1 113 ? 12.311 -12.658 -2.232 1.00 96.00 113 SER A CA 1
ATOM 877 C C . SER A 1 113 ? 13.088 -11.453 -1.696 1.00 96.00 113 SER A C 1
ATOM 879 O O . SER A 1 113 ? 13.991 -11.635 -0.884 1.00 96.00 113 SER A O 1
ATOM 881 N N . TRP A 1 114 ? 12.769 -10.239 -2.152 1.00 96.06 114 TRP A N 1
ATOM 882 C CA . TRP A 1 114 ? 13.561 -9.034 -1.880 1.00 96.06 114 TRP A CA 1
ATOM 883 C C . TRP A 1 114 ? 12.780 -7.939 -1.159 1.00 96.06 114 TRP A C 1
ATOM 885 O O . TRP A 1 114 ? 13.382 -7.091 -0.506 1.00 96.06 114 TRP A O 1
ATOM 895 N N . THR A 1 115 ? 11.455 -7.926 -1.296 1.00 96.75 115 THR A N 1
ATOM 896 C CA . THR A 1 115 ? 10.616 -6.795 -0.890 1.00 96.75 115 THR A CA 1
ATOM 897 C C . THR A 1 115 ? 9.259 -7.256 -0.379 1.00 96.75 115 THR A C 1
ATOM 899 O O . THR A 1 115 ? 8.771 -8.328 -0.727 1.00 96.75 115 THR A O 1
ATOM 902 N N . THR A 1 116 ? 8.621 -6.407 0.412 1.00 96.88 116 THR A N 1
ATOM 903 C CA . THR A 1 116 ? 7.229 -6.496 0.855 1.00 96.88 116 THR A CA 1
ATOM 904 C C . THR A 1 116 ? 6.363 -5.482 0.106 1.00 96.88 116 THR A C 1
ATOM 906 O O . THR A 1 116 ? 6.867 -4.568 -0.546 1.00 96.88 116 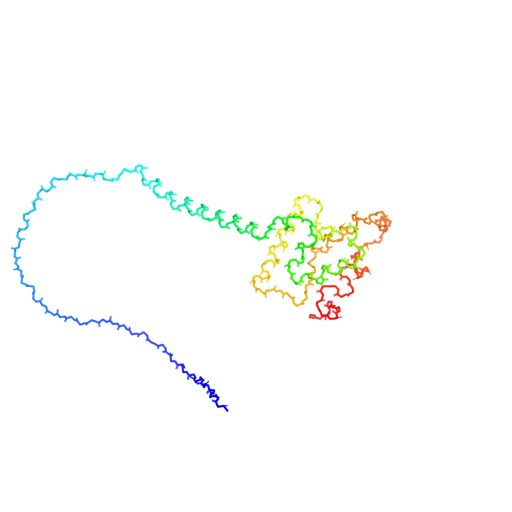THR A O 1
ATOM 909 N N . CYS A 1 117 ? 5.039 -5.581 0.246 1.00 96.06 117 CYS A N 1
ATOM 910 C CA . CYS A 1 117 ? 4.091 -4.673 -0.410 1.00 96.06 117 CYS A CA 1
ATOM 911 C C . CYS A 1 117 ? 4.420 -3.189 -0.159 1.00 96.06 117 CYS A C 1
ATOM 913 O O . CYS A 1 117 ? 4.370 -2.365 -1.071 1.00 96.06 117 CYS A O 1
ATOM 915 N N . ASN A 1 118 ? 4.777 -2.843 1.083 1.00 96.94 118 ASN A N 1
ATOM 916 C CA . ASN A 1 118 ? 5.042 -1.458 1.476 1.00 96.94 118 ASN A CA 1
ATOM 917 C C . ASN A 1 118 ? 6.351 -0.909 0.894 1.00 96.94 118 ASN A C 1
ATOM 919 O O . ASN A 1 118 ? 6.452 0.306 0.747 1.00 96.94 118 ASN A O 1
ATOM 923 N N . ASP A 1 119 ? 7.306 -1.765 0.524 1.00 97.62 119 ASP A N 1
ATOM 924 C CA . ASP A 1 119 ? 8.570 -1.324 -0.081 1.00 97.62 119 ASP A CA 1
ATOM 925 C C . ASP A 1 119 ? 8.367 -0.771 -1.501 1.00 97.62 119 ASP A C 1
ATOM 927 O O . ASP A 1 119 ? 9.219 -0.050 -2.012 1.00 97.62 119 ASP A O 1
ATOM 931 N N . CYS A 1 120 ? 7.221 -1.078 -2.121 1.00 97.25 120 CYS A N 1
ATOM 932 C CA . CYS A 1 120 ? 6.780 -0.482 -3.381 1.00 97.25 120 CYS A CA 1
ATOM 933 C C . CYS A 1 120 ? 5.674 0.564 -3.162 1.00 97.25 120 CYS A C 1
ATOM 935 O O . CYS A 1 120 ? 5.719 1.643 -3.743 1.00 97.25 120 CYS A O 1
ATOM 937 N N . HIS A 1 121 ? 4.676 0.271 -2.320 1.00 97.06 121 HIS A N 1
ATOM 938 C CA . HIS A 1 121 ? 3.448 1.073 -2.215 1.00 97.06 121 HIS A CA 1
ATOM 939 C C . HIS A 1 121 ? 3.467 2.177 -1.150 1.00 97.06 121 HIS A C 1
ATOM 941 O O . HIS A 1 121 ? 2.474 2.896 -1.008 1.00 97.06 121 HIS A O 1
ATOM 947 N N . THR A 1 122 ? 4.547 2.327 -0.378 1.00 97.44 122 THR A N 1
ATOM 948 C CA . THR A 1 122 ? 4.650 3.392 0.629 1.00 97.44 122 THR A CA 1
ATOM 949 C C . THR A 1 122 ? 5.969 4.153 0.524 1.00 97.44 122 THR A C 1
ATOM 951 O O . THR A 1 122 ? 6.976 3.564 0.135 1.00 97.44 122 THR A O 1
ATOM 954 N N . PRO A 1 123 ? 5.992 5.446 0.891 1.00 97.19 123 PRO A N 1
ATOM 955 C CA . PRO A 1 123 ? 7.243 6.164 1.099 1.00 97.19 123 PRO A CA 1
ATOM 956 C C . PRO A 1 123 ? 8.086 5.507 2.197 1.00 97.19 123 PRO A C 1
ATOM 958 O O . PRO A 1 123 ? 7.547 4.857 3.098 1.00 97.19 123 PRO A O 1
ATOM 961 N N . HIS A 1 124 ? 9.398 5.729 2.158 1.00 96.38 124 HIS A N 1
ATOM 962 C CA . HIS A 1 124 ? 10.333 5.154 3.133 1.00 96.38 124 HIS A CA 1
ATOM 963 C C . HIS A 1 124 ? 10.647 6.085 4.312 1.00 96.38 124 HIS A C 1
ATOM 965 O O . HIS A 1 124 ? 11.124 5.615 5.346 1.00 96.38 124 HIS A O 1
ATOM 971 N N . ASP A 1 125 ? 10.282 7.364 4.213 1.00 96.81 125 ASP A N 1
ATOM 972 C CA . ASP A 1 125 ? 10.323 8.299 5.334 1.00 96.81 125 ASP A CA 1
ATOM 973 C C . ASP A 1 125 ? 9.198 8.030 6.337 1.00 96.81 125 ASP A C 1
ATOM 975 O O . ASP A 1 125 ? 8.051 7.762 5.971 1.00 96.81 125 ASP A O 1
ATOM 979 N N . LEU A 1 126 ? 9.506 8.172 7.629 1.00 95.25 126 LEU A N 1
ATOM 980 C CA . LEU A 1 126 ? 8.614 7.777 8.722 1.00 95.25 126 LEU A CA 1
ATOM 981 C C . LEU A 1 126 ? 7.230 8.446 8.648 1.00 95.25 126 LEU A C 1
ATOM 983 O O . LEU A 1 126 ? 6.206 7.764 8.684 1.00 95.25 126 LEU A O 1
ATOM 987 N N . ILE A 1 127 ? 7.186 9.777 8.556 1.00 97.38 127 ILE A N 1
ATOM 988 C CA . ILE A 1 127 ? 5.924 10.533 8.586 1.00 97.38 127 ILE A CA 1
ATOM 989 C C . ILE A 1 127 ? 5.116 10.317 7.291 1.00 97.38 127 ILE A C 1
ATOM 991 O O . ILE A 1 127 ? 3.948 9.922 7.393 1.00 97.38 127 ILE A O 1
ATOM 995 N N . PRO A 1 128 ? 5.692 10.499 6.083 1.00 97.00 128 PRO A N 1
ATOM 996 C CA . PRO A 1 128 ? 4.975 10.254 4.832 1.00 97.00 128 PRO A CA 1
ATOM 997 C C . PRO A 1 128 ? 4.447 8.822 4.712 1.00 97.00 128 PRO A C 1
ATOM 999 O O . PRO A 1 128 ? 3.308 8.629 4.282 1.00 97.00 128 PRO A O 1
ATOM 1002 N N . LYS A 1 129 ? 5.216 7.822 5.165 1.00 96.38 129 LYS A N 1
ATOM 1003 C CA . LYS A 1 129 ? 4.793 6.419 5.185 1.00 96.38 129 LYS A CA 1
ATOM 1004 C C . LYS A 1 129 ? 3.466 6.231 5.905 1.00 96.38 129 LYS A C 1
ATOM 1006 O O . LYS A 1 129 ? 2.516 5.689 5.337 1.00 96.38 129 LYS A O 1
ATOM 1011 N N . TYR A 1 130 ? 3.384 6.673 7.158 1.00 96.62 130 TYR A N 1
ATOM 1012 C CA . TYR A 1 130 ? 2.177 6.473 7.958 1.00 96.62 130 TYR A CA 1
ATOM 1013 C C . TYR A 1 130 ? 1.013 7.346 7.492 1.00 96.62 130 TYR A C 1
ATOM 1015 O O . TYR A 1 130 ? -0.132 6.902 7.566 1.00 96.62 130 TYR A O 1
ATOM 1023 N N . TRP A 1 131 ? 1.284 8.527 6.931 1.00 97.00 131 TRP A N 1
ATOM 1024 C CA . TRP A 1 131 ? 0.254 9.342 6.288 1.00 97.00 131 TRP A CA 1
ATOM 1025 C C . TRP A 1 131 ? -0.381 8.626 5.088 1.00 97.00 131 TRP A C 1
ATOM 1027 O O . TRP A 1 131 ? -1.606 8.513 5.003 1.00 97.00 131 TRP A O 1
ATOM 1037 N N . VAL A 1 132 ? 0.442 8.077 4.187 1.00 96.50 132 VAL A N 1
ATOM 1038 C CA . VAL A 1 132 ? -0.032 7.323 3.016 1.00 96.50 132 VAL A CA 1
ATOM 1039 C C . VAL A 1 132 ? -0.755 6.045 3.438 1.00 96.50 132 VAL A C 1
ATOM 1041 O O . VAL A 1 132 ? -1.826 5.757 2.897 1.00 96.50 132 VAL A O 1
ATOM 1044 N N . LYS A 1 133 ? -0.240 5.312 4.436 1.00 95.69 133 LYS A N 1
ATOM 1045 C CA . LYS A 1 133 ? -0.913 4.126 4.994 1.00 95.69 133 LYS A CA 1
ATOM 1046 C C . LYS A 1 133 ? -2.284 4.476 5.572 1.00 95.69 133 LYS A C 1
ATOM 1048 O O . LYS A 1 133 ? -3.255 3.794 5.259 1.00 95.69 133 LYS A O 1
ATOM 1053 N N . ALA A 1 134 ? -2.390 5.552 6.354 1.00 94.69 134 ALA A N 1
ATOM 1054 C CA . ALA A 1 134 ? -3.656 5.991 6.940 1.00 94.69 134 ALA A CA 1
ATOM 1055 C C . ALA A 1 134 ? -4.670 6.415 5.866 1.00 94.69 134 ALA A C 1
ATOM 1057 O O . ALA A 1 134 ? -5.813 5.958 5.879 1.00 94.69 134 ALA A O 1
ATOM 1058 N N . LYS A 1 135 ? -4.245 7.235 4.895 1.00 95.69 135 LYS A N 1
ATOM 1059 C CA . LYS A 1 135 ? -5.097 7.684 3.784 1.00 95.69 135 LYS A CA 1
ATOM 1060 C C . LYS A 1 135 ? -5.589 6.507 2.938 1.00 95.69 135 LYS A C 1
ATOM 1062 O O . LYS A 1 135 ? -6.774 6.433 2.617 1.00 95.69 135 LYS A O 1
ATOM 1067 N N . SER A 1 136 ? -4.698 5.580 2.593 1.00 93.88 136 SER A N 1
ATOM 1068 C CA . SER A 1 136 ? -5.040 4.401 1.787 1.00 93.88 136 SER A CA 1
ATOM 1069 C C . SER A 1 136 ? -5.950 3.446 2.559 1.00 93.88 136 SER A C 1
ATOM 1071 O O . SER A 1 136 ? -6.983 3.039 2.036 1.00 93.88 136 SER A O 1
ATOM 1073 N N . GLY A 1 137 ? -5.641 3.177 3.833 1.00 92.50 137 GLY A N 1
ATOM 1074 C CA . GLY A 1 137 ? -6.480 2.369 4.718 1.00 92.50 137 GLY A CA 1
ATOM 1075 C C . GLY A 1 137 ? -7.894 2.935 4.865 1.00 92.50 137 GLY A C 1
ATOM 1076 O O . GLY A 1 137 ? -8.864 2.198 4.712 1.00 92.50 137 GLY A O 1
ATOM 1077 N N . TYR A 1 138 ? -8.028 4.252 5.056 1.00 93.94 138 TYR A N 1
ATOM 1078 C CA . TYR A 1 138 ? -9.330 4.925 5.075 1.00 93.94 138 TYR A CA 1
ATOM 1079 C C . TYR A 1 138 ? -10.106 4.714 3.768 1.00 93.94 138 TYR A C 1
ATOM 1081 O O . TYR A 1 138 ? -11.284 4.357 3.802 1.00 93.94 138 TYR A O 1
ATOM 1089 N N . HIS A 1 139 ? -9.463 4.875 2.608 1.00 93.19 139 HIS A N 1
ATOM 1090 C CA . HIS A 1 139 ? -10.117 4.639 1.318 1.00 93.19 139 HIS A CA 1
ATOM 1091 C C . HIS A 1 139 ? -10.540 3.177 1.118 1.00 93.19 139 HIS A C 1
ATOM 1093 O O . HIS A 1 139 ? -11.635 2.934 0.623 1.00 93.19 139 HIS A O 1
ATOM 1099 N N . HIS A 1 140 ? -9.715 2.209 1.522 1.00 92.06 140 HIS A N 1
ATOM 1100 C CA . HIS A 1 140 ? -10.041 0.787 1.382 1.00 92.06 140 HIS A CA 1
ATOM 1101 C C . HIS A 1 140 ? -11.210 0.385 2.286 1.00 92.06 140 HIS A C 1
ATOM 1103 O O . HIS A 1 140 ? -12.161 -0.243 1.829 1.00 92.06 140 HIS A O 1
ATOM 1109 N N . VAL A 1 141 ? -11.184 0.806 3.554 1.00 91.69 141 VAL A N 1
ATOM 1110 C CA . VAL A 1 141 ? -12.253 0.502 4.515 1.00 91.69 141 VAL A CA 1
ATOM 1111 C C . VAL A 1 141 ? -13.559 1.185 4.117 1.00 91.69 141 VAL A C 1
ATOM 1113 O O . VAL A 1 141 ? -14.615 0.564 4.181 1.00 91.69 141 VAL A O 1
ATOM 1116 N N . THR A 1 142 ? -13.515 2.439 3.658 1.00 94.69 142 THR A N 1
ATOM 1117 C CA . THR A 1 142 ? -14.728 3.132 3.191 1.00 94.69 142 THR A CA 1
ATOM 1118 C C . THR A 1 142 ? -15.309 2.486 1.936 1.00 94.69 142 THR A C 1
ATOM 1120 O O . THR A 1 142 ? -16.516 2.260 1.889 1.00 94.69 142 THR A O 1
ATOM 1123 N N . ALA A 1 143 ? -14.475 2.118 0.958 1.00 92.88 143 ALA A N 1
ATOM 1124 C CA . ALA A 1 143 ? -14.926 1.377 -0.218 1.00 92.88 143 ALA A CA 1
ATOM 1125 C C . ALA A 1 143 ? -15.589 0.047 0.173 1.00 92.88 143 ALA A C 1
ATOM 1127 O O . ALA A 1 143 ? -16.645 -0.285 -0.358 1.00 92.88 143 ALA A O 1
ATOM 1128 N N . PHE A 1 144 ? -15.026 -0.672 1.147 1.00 91.25 144 PHE A N 1
ATOM 1129 C CA . PHE A 1 144 ? -15.586 -1.932 1.632 1.00 91.25 144 PHE A CA 1
ATOM 1130 C C . PHE A 1 144 ? -16.923 -1.745 2.368 1.00 91.25 144 PHE A C 1
ATOM 1132 O O . PHE A 1 144 ? -17.901 -2.411 2.043 1.00 91.25 144 PHE A O 1
ATOM 1139 N N . ILE A 1 145 ? -17.001 -0.806 3.318 1.00 93.38 145 ILE A N 1
ATOM 1140 C CA . ILE A 1 145 ? -18.217 -0.558 4.117 1.00 93.38 145 ILE A CA 1
ATOM 1141 C C . ILE A 1 145 ? -19.391 -0.126 3.235 1.00 93.38 145 ILE A C 1
ATOM 1143 O O . ILE A 1 145 ? -20.518 -0.568 3.444 1.00 93.38 145 ILE A O 1
ATOM 1147 N N . PHE A 1 146 ? -19.136 0.743 2.257 1.00 96.56 146 PHE A N 1
ATOM 1148 C CA . PHE A 1 146 ? -20.178 1.274 1.378 1.00 96.56 146 PHE A CA 1
ATOM 1149 C C . PHE A 1 146 ? -20.362 0.463 0.095 1.00 96.56 146 PHE A C 1
ATOM 1151 O O . PHE A 1 146 ? -21.131 0.878 -0.768 1.00 96.56 146 PHE A O 1
ATOM 1158 N N . ASN A 1 147 ? -19.672 -0.677 -0.034 1.00 91.50 147 ASN A N 1
ATOM 1159 C CA . ASN A 1 147 ? -19.679 -1.516 -1.230 1.00 91.50 147 ASN A CA 1
ATOM 1160 C C . ASN A 1 147 ? -19.417 -0.714 -2.523 1.00 91.50 147 ASN A C 1
ATOM 1162 O O . ASN A 1 147 ? -20.077 -0.897 -3.542 1.00 91.50 147 ASN A O 1
ATOM 1166 N N . ASN A 1 148 ? -18.468 0.218 -2.452 1.00 91.69 148 ASN A N 1
ATOM 1167 C CA . ASN A 1 148 ? -18.056 1.094 -3.544 1.00 91.69 148 ASN A CA 1
ATOM 1168 C C . ASN A 1 148 ? -16.665 0.683 -4.046 1.00 91.69 148 ASN A C 1
ATOM 1170 O O . ASN A 1 148 ? -15.709 1.460 -3.998 1.00 91.69 148 ASN A O 1
ATOM 1174 N N . ILE A 1 149 ? -16.543 -0.584 -4.442 1.00 88.00 149 ILE A N 1
ATOM 1175 C CA . ILE A 1 149 ? -15.326 -1.150 -5.025 1.00 88.00 149 ILE A CA 1
ATOM 1176 C C . ILE A 1 149 ? -15.497 -1.105 -6.550 1.00 88.00 149 ILE A C 1
ATOM 1178 O O . ILE A 1 149 ? -16.500 -1.619 -7.041 1.00 88.00 149 ILE A O 1
ATOM 1182 N N . PRO A 1 150 ? -14.575 -0.481 -7.303 1.00 84.69 150 PRO A N 1
ATOM 1183 C CA . PRO A 1 150 ? -14.678 -0.424 -8.757 1.00 84.69 150 PRO A CA 1
ATOM 1184 C C . PRO A 1 150 ? -14.461 -1.809 -9.379 1.00 84.69 150 PRO A C 1
ATOM 1186 O O . PRO A 1 150 ? -13.668 -2.596 -8.862 1.00 84.69 150 PRO A O 1
ATOM 1189 N N . ASP A 1 151 ? -15.086 -2.059 -10.533 1.00 82.31 151 ASP A N 1
ATOM 1190 C CA . ASP A 1 151 ? -14.912 -3.306 -11.298 1.00 82.31 151 ASP A CA 1
ATOM 1191 C C . ASP A 1 151 ? -13.441 -3.556 -11.667 1.00 82.31 151 ASP A C 1
ATOM 1193 O O . ASP A 1 151 ? -12.964 -4.691 -11.668 1.00 82.31 151 ASP A O 1
ATOM 1197 N N . ALA A 1 152 ? -12.701 -2.473 -11.921 1.00 82.62 152 ALA A N 1
ATOM 1198 C CA . ALA A 1 152 ? -11.262 -2.488 -12.116 1.00 82.62 152 ALA A CA 1
ATOM 1199 C C . ALA A 1 152 ? -10.577 -1.577 -11.098 1.00 82.62 152 ALA A C 1
ATOM 1201 O O . ALA A 1 152 ? -10.674 -0.349 -11.150 1.00 82.62 152 ALA A O 1
ATOM 1202 N N . ILE A 1 153 ? -9.837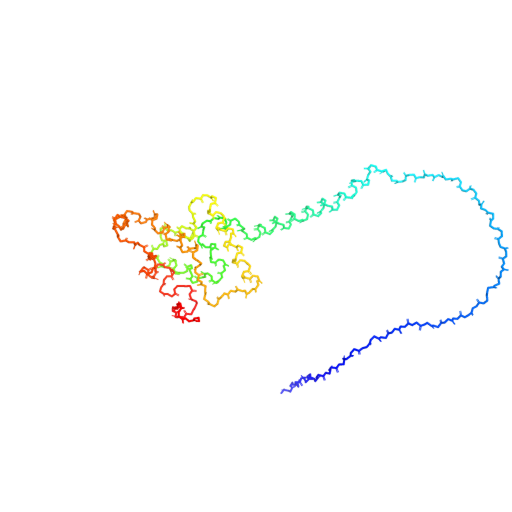 -2.186 -10.177 1.00 87.06 153 ILE A N 1
ATOM 1203 C CA . ILE A 1 153 ? -9.012 -1.446 -9.228 1.00 87.06 153 ILE A CA 1
ATOM 1204 C C . ILE A 1 153 ? -7.764 -0.955 -9.971 1.00 87.06 153 ILE A C 1
ATOM 1206 O O . ILE A 1 153 ? -7.087 -1.711 -10.668 1.00 87.06 153 ILE A O 1
ATOM 1210 N N . ARG A 1 154 ? -7.473 0.342 -9.853 1.00 87.25 154 ARG A N 1
ATOM 1211 C CA . ARG A 1 154 ? -6.333 0.992 -10.508 1.00 87.25 154 ARG A CA 1
ATOM 1212 C C . ARG A 1 154 ? -5.596 1.887 -9.529 1.00 87.25 154 ARG A C 1
ATOM 1214 O O . ARG A 1 154 ? -6.205 2.521 -8.665 1.00 87.25 154 ARG A O 1
ATOM 1221 N N . ALA A 1 155 ? -4.274 1.937 -9.674 1.00 90.25 155 ALA A N 1
ATOM 1222 C CA . ALA A 1 155 ? -3.443 2.825 -8.880 1.00 90.25 155 ALA A CA 1
ATOM 1223 C C . ALA A 1 155 ? -3.766 4.285 -9.227 1.00 90.25 155 ALA A C 1
ATOM 1225 O O . ALA A 1 155 ? -3.747 4.681 -10.394 1.00 90.25 155 ALA A O 1
ATOM 1226 N N . LYS A 1 156 ? -4.045 5.092 -8.200 1.00 92.06 156 LYS A N 1
ATOM 1227 C CA . LYS A 1 156 ? -4.130 6.552 -8.335 1.00 92.06 156 LYS A CA 1
ATOM 1228 C C . LYS A 1 156 ? -2.761 7.111 -8.719 1.00 92.06 156 LYS A C 1
ATOM 1230 O O . LYS A 1 156 ? -1.749 6.517 -8.355 1.00 92.06 156 LYS A O 1
ATOM 1235 N N . GLU A 1 157 ? -2.733 8.286 -9.340 1.00 93.25 157 GLU A N 1
ATOM 1236 C CA . GLU A 1 157 ? -1.482 8.921 -9.780 1.00 93.25 157 GLU A CA 1
ATOM 1237 C C . GLU A 1 157 ? -0.464 9.079 -8.644 1.00 93.25 157 GLU A C 1
ATOM 1239 O O . GLU A 1 157 ? 0.659 8.605 -8.747 1.00 93.25 157 GLU A O 1
ATOM 1244 N N . SER A 1 158 ? -0.910 9.539 -7.471 1.00 94.25 158 SER A N 1
ATOM 1245 C CA . SER A 1 158 ? -0.046 9.631 -6.285 1.00 94.25 158 SER A CA 1
ATOM 1246 C C . SER A 1 158 ? 0.570 8.291 -5.857 1.00 94.25 158 SER A C 1
ATOM 1248 O O . SER A 1 158 ? 1.626 8.260 -5.243 1.00 94.25 158 SER A O 1
ATOM 1250 N N . SER A 1 159 ? -0.111 7.167 -6.108 1.00 94.81 159 SER A N 1
ATOM 1251 C CA . SER A 1 159 ? 0.447 5.842 -5.812 1.00 94.81 159 SER A CA 1
ATOM 1252 C C . SER A 1 159 ? 1.444 5.404 -6.878 1.00 94.81 159 SER A C 1
ATOM 1254 O O . SER A 1 159 ? 2.385 4.695 -6.538 1.00 94.81 159 SER A O 1
ATOM 1256 N N . LYS A 1 160 ? 1.232 5.785 -8.143 1.00 95.62 160 LYS A N 1
ATOM 1257 C CA . LYS A 1 160 ? 2.169 5.511 -9.236 1.00 95.62 160 LYS A CA 1
ATOM 1258 C C . LYS A 1 160 ? 3.489 6.241 -9.016 1.00 95.62 160 LYS A C 1
ATOM 1260 O O . LYS A 1 160 ? 4.534 5.619 -9.141 1.00 95.62 160 LYS A O 1
ATOM 1265 N N . GLU A 1 161 ? 3.428 7.504 -8.601 1.00 95.94 161 GLU A N 1
ATOM 1266 C CA . GLU A 1 161 ? 4.600 8.315 -8.245 1.00 95.94 161 GLU A CA 1
ATOM 1267 C C . GLU A 1 161 ? 5.422 7.666 -7.120 1.00 95.94 161 GLU A C 1
ATOM 1269 O O . GLU A 1 161 ? 6.625 7.481 -7.271 1.00 95.94 161 GLU A O 1
ATOM 1274 N N . ILE A 1 162 ? 4.769 7.225 -6.036 1.00 97.69 162 ILE A N 1
ATOM 1275 C CA . ILE A 1 162 ? 5.442 6.523 -4.926 1.00 97.69 162 ILE A CA 1
ATOM 1276 C C . ILE A 1 162 ? 6.095 5.220 -5.406 1.00 97.69 162 ILE A C 1
ATOM 1278 O O . ILE A 1 162 ? 7.230 4.919 -5.043 1.00 97.69 162 ILE A O 1
ATOM 1282 N N . VAL A 1 163 ? 5.391 4.433 -6.225 1.00 97.50 163 VAL A N 1
ATOM 1283 C CA . VAL A 1 163 ? 5.942 3.187 -6.780 1.00 97.50 163 VAL A CA 1
ATOM 1284 C C . VAL A 1 163 ? 7.147 3.485 -7.667 1.00 97.50 163 VAL A C 1
ATOM 1286 O O . VAL A 1 163 ? 8.159 2.804 -7.547 1.00 97.50 163 VAL A O 1
ATOM 1289 N N . GLN A 1 164 ? 7.074 4.516 -8.508 1.00 96.19 164 GLN A N 1
ATOM 1290 C CA . GLN A 1 164 ? 8.170 4.941 -9.374 1.00 96.19 164 GLN A CA 1
ATOM 1291 C C . GLN A 1 164 ? 9.402 5.369 -8.580 1.00 96.19 164 GLN A C 1
ATOM 1293 O O . GLN A 1 164 ? 10.505 4.913 -8.876 1.00 96.19 164 GLN A O 1
ATOM 1298 N N . GLU A 1 165 ? 9.217 6.202 -7.557 1.00 96.25 165 GLU A N 1
ATOM 1299 C CA . GLU A 1 165 ? 10.286 6.612 -6.646 1.00 96.25 165 GLU A CA 1
ATOM 1300 C C . GLU A 1 165 ? 10.951 5.387 -6.007 1.00 96.25 165 GLU A C 1
ATOM 1302 O O . GLU A 1 165 ? 12.175 5.279 -5.971 1.00 96.25 165 GLU A O 1
ATOM 1307 N N . ASN A 1 166 ? 10.154 4.404 -5.586 1.00 97.88 166 ASN A N 1
ATOM 1308 C CA . ASN A 1 166 ? 10.656 3.174 -4.986 1.00 97.88 166 ASN A CA 1
ATOM 1309 C C . ASN A 1 166 ? 11.352 2.238 -5.986 1.00 97.88 166 ASN A C 1
ATOM 1311 O O . ASN A 1 166 ? 12.340 1.600 -5.616 1.00 97.88 166 ASN A O 1
ATOM 1315 N N . CYS A 1 167 ? 10.902 2.185 -7.246 1.00 96.38 167 CYS A N 1
ATOM 1316 C CA . CYS A 1 167 ? 11.632 1.506 -8.318 1.00 96.38 167 CYS A CA 1
ATOM 1317 C C . CYS A 1 167 ? 13.034 2.106 -8.455 1.00 96.38 167 CYS A C 1
ATOM 1319 O O . CYS A 1 167 ? 14.021 1.375 -8.425 1.00 96.38 167 CYS A O 1
ATOM 1321 N N . VAL A 1 168 ? 13.120 3.435 -8.553 1.00 95.44 168 VAL A N 1
ATOM 1322 C CA . VAL A 1 168 ? 14.390 4.155 -8.706 1.00 95.44 168 VAL A CA 1
ATOM 1323 C C . VAL A 1 168 ? 15.273 3.987 -7.475 1.00 95.44 168 VAL A C 1
ATOM 1325 O O . VAL A 1 168 ? 16.449 3.696 -7.625 1.00 95.44 168 VAL A O 1
ATOM 1328 N N . ARG A 1 169 ? 14.715 4.071 -6.265 1.00 95.94 169 ARG A N 1
ATOM 1329 C CA . ARG A 1 169 ? 15.457 3.905 -5.007 1.00 95.94 169 ARG A CA 1
ATOM 1330 C C . ARG A 1 169 ? 16.199 2.569 -4.923 1.00 95.94 169 ARG A C 1
ATOM 1332 O O . ARG A 1 169 ? 17.305 2.518 -4.400 1.00 95.94 169 ARG A O 1
ATOM 1339 N N . CYS A 1 170 ? 15.589 1.481 -5.391 1.00 96.81 170 CYS A N 1
ATOM 1340 C CA . CYS A 1 170 ? 16.218 0.157 -5.362 1.00 96.81 170 CYS A CA 1
ATOM 1341 C C . CYS A 1 170 ? 17.074 -0.132 -6.601 1.00 96.81 170 CYS A C 1
ATOM 1343 O O . CYS A 1 170 ? 18.035 -0.891 -6.503 1.00 96.81 170 CYS A O 1
ATOM 1345 N N . HIS A 1 171 ? 16.743 0.459 -7.750 1.00 96.06 171 HIS A N 1
ATOM 1346 C CA . HIS A 1 171 ? 17.449 0.239 -9.015 1.00 96.06 171 HIS A CA 1
ATOM 1347 C C . HIS A 1 171 ? 18.382 1.386 -9.410 1.00 96.06 171 HIS A C 1
ATOM 1349 O O . HIS A 1 171 ? 18.820 1.424 -10.558 1.00 96.06 171 HIS A O 1
ATOM 1355 N N . GLU A 1 172 ? 18.702 2.292 -8.484 1.00 94.12 172 GLU A N 1
ATOM 1356 C CA . GLU A 1 172 ? 19.422 3.547 -8.730 1.00 94.12 172 GLU A CA 1
ATOM 1357 C C . GLU A 1 172 ? 20.674 3.333 -9.578 1.00 94.12 172 GLU A C 1
ATOM 1359 O O . GLU A 1 172 ? 20.828 3.963 -10.618 1.00 94.12 172 GLU A O 1
ATOM 1364 N N . GLU A 1 173 ? 21.517 2.368 -9.207 1.00 94.12 173 GLU A N 1
ATOM 1365 C CA . GLU A 1 173 ? 22.735 2.040 -9.950 1.00 94.12 173 GLU A CA 1
ATOM 1366 C C . GLU A 1 173 ? 22.439 1.644 -11.406 1.00 94.12 173 GLU A C 1
ATOM 1368 O O . GLU A 1 173 ? 23.090 2.132 -12.328 1.00 94.12 173 GLU A O 1
ATOM 1373 N N . THR A 1 174 ? 21.414 0.815 -11.626 1.00 92.25 174 THR A N 1
ATOM 1374 C CA . THR A 1 174 ? 21.015 0.340 -12.962 1.00 92.25 174 THR A CA 1
ATOM 1375 C C . THR A 1 174 ? 20.447 1.463 -13.831 1.00 92.25 174 THR A C 1
ATOM 1377 O O . THR A 1 174 ? 20.654 1.461 -15.043 1.00 92.25 174 THR A O 1
ATOM 1380 N N . VAL A 1 175 ? 19.718 2.409 -13.231 1.00 90.81 175 VAL A N 1
ATOM 1381 C CA . VAL A 1 175 ? 19.029 3.483 -13.965 1.00 90.81 175 VAL A CA 1
ATOM 1382 C C . VAL A 1 175 ? 19.768 4.824 -13.940 1.00 90.81 175 VAL A C 1
ATOM 1384 O O . VAL A 1 175 ? 19.351 5.746 -14.631 1.00 90.81 175 VAL A O 1
ATOM 1387 N N . SER A 1 176 ? 20.878 4.936 -13.208 1.00 88.56 176 SER A N 1
ATOM 1388 C CA . SER A 1 176 ? 21.697 6.151 -13.066 1.00 88.56 176 SER A CA 1
ATOM 1389 C C . SER A 1 176 ? 22.022 6.813 -14.410 1.00 88.56 176 SER A C 1
ATOM 1391 O O . SER A 1 176 ? 21.735 7.991 -14.613 1.00 88.56 176 SER A O 1
ATOM 1393 N N . ALA A 1 177 ? 22.495 6.024 -15.378 1.00 84.50 177 ALA A N 1
ATOM 1394 C CA . ALA A 1 177 ? 22.830 6.494 -16.721 1.00 84.50 177 ALA A CA 1
ATOM 1395 C C . ALA A 1 177 ? 21.623 7.041 -17.511 1.00 84.50 177 ALA A C 1
ATOM 1397 O O . ALA A 1 177 ? 21.799 7.839 -18.430 1.00 84.50 177 ALA A O 1
ATOM 1398 N N . LEU A 1 178 ? 20.394 6.630 -17.174 1.00 79.56 178 LEU A N 1
ATOM 1399 C CA . LEU A 1 178 ? 19.180 7.178 -17.788 1.00 79.56 178 LEU A CA 1
ATOM 1400 C C . LEU A 1 178 ? 18.885 8.591 -17.278 1.00 79.56 178 LEU A C 1
ATOM 1402 O O . LEU A 1 178 ? 18.398 9.407 -18.052 1.00 79.56 178 LEU A O 1
ATOM 1406 N N . PHE A 1 179 ? 19.209 8.898 -16.020 1.00 76.88 179 PHE A N 1
ATOM 1407 C CA . PHE A 1 179 ? 19.022 10.239 -15.453 1.00 76.88 179 PHE A CA 1
ATOM 1408 C C . PHE A 1 179 ? 20.062 11.251 -15.930 1.00 76.88 179 PHE A C 1
ATOM 1410 O O . PHE A 1 179 ? 19.810 12.452 -15.902 1.00 76.88 179 PHE A O 1
ATOM 1417 N N . GLU A 1 180 ? 21.215 10.777 -16.394 1.00 80.12 180 GLU A N 1
ATOM 1418 C CA . GLU A 1 180 ? 22.241 11.613 -17.027 1.00 80.12 180 GLU A CA 1
ATOM 1419 C C . GLU A 1 180 ? 21.949 11.880 -18.515 1.00 80.12 180 GLU A C 1
ATOM 1421 O O . GLU A 1 180 ? 22.593 12.723 -19.144 1.00 80.12 180 GLU A O 1
ATOM 1426 N N . SER A 1 181 ? 20.972 11.173 -19.093 1.00 76.44 181 SER A N 1
ATOM 1427 C CA . SER A 1 181 ? 20.556 11.358 -20.479 1.00 76.44 181 SER A CA 1
ATOM 1428 C C . SER A 1 181 ? 19.811 12.688 -20.658 1.00 76.44 181 SER A C 1
ATOM 1430 O O . SER A 1 181 ? 18.958 13.030 -19.843 1.00 76.44 181 SER A O 1
ATOM 1432 N N . PRO A 1 182 ? 20.027 13.419 -21.768 1.00 72.19 182 PRO A N 1
ATOM 1433 C CA . PRO A 1 182 ? 19.242 14.609 -22.101 1.00 72.19 182 PRO A CA 1
ATOM 1434 C C . PRO A 1 182 ? 17.793 14.295 -22.526 1.00 72.19 182 PRO A C 1
ATOM 1436 O O . PRO A 1 182 ? 17.055 15.209 -22.886 1.00 72.19 182 PRO A O 1
ATOM 1439 N N . MET A 1 183 ? 17.390 13.020 -22.549 1.00 70.50 183 MET A N 1
ATOM 1440 C CA . MET A 1 183 ? 16.015 12.609 -22.835 1.00 70.50 183 MET A CA 1
ATOM 1441 C C . MET A 1 183 ? 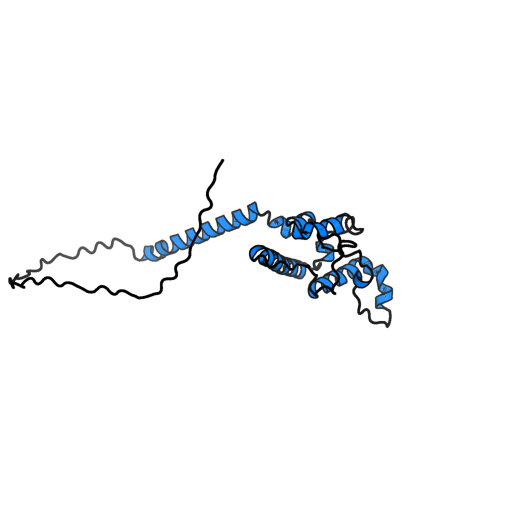15.162 12.663 -21.566 1.00 70.50 183 MET A C 1
ATOM 1443 O O . MET A 1 183 ? 15.504 12.025 -20.573 1.00 70.50 183 MET A O 1
ATOM 1447 N N . GLU A 1 184 ? 14.024 13.359 -21.616 1.00 68.06 184 GLU A N 1
ATOM 1448 C CA . GLU A 1 184 ? 13.052 13.334 -20.519 1.00 68.06 184 GLU A CA 1
ATOM 1449 C C . GLU A 1 184 ? 12.468 11.924 -20.337 1.00 68.06 184 GLU A C 1
ATOM 1451 O O . GLU A 1 184 ? 12.035 11.261 -21.286 1.00 68.06 184 GLU A O 1
ATOM 1456 N N . MET A 1 185 ? 12.478 11.454 -19.089 1.00 69.69 185 MET A N 1
ATOM 1457 C CA . MET A 1 185 ? 11.927 10.161 -18.691 1.00 69.69 185 MET A CA 1
ATOM 1458 C C . MET A 1 185 ? 10.454 10.323 -18.295 1.00 69.69 185 MET A C 1
ATOM 1460 O O . MET A 1 185 ? 10.100 10.238 -17.125 1.00 69.69 185 MET A O 1
ATOM 1464 N N . ASP A 1 186 ? 9.588 10.516 -19.291 1.00 80.94 186 ASP A N 1
ATOM 1465 C CA . ASP A 1 186 ? 8.142 10.749 -19.096 1.00 80.94 186 ASP A CA 1
ATOM 1466 C C . ASP A 1 186 ? 7.320 9.475 -18.835 1.00 80.94 186 ASP A C 1
ATOM 1468 O O . ASP A 1 186 ? 6.088 9.494 -18.858 1.00 80.94 186 ASP A O 1
ATOM 1472 N N . ARG A 1 187 ? 7.978 8.327 -18.658 1.00 87.06 187 ARG A N 1
ATOM 1473 C CA . ARG A 1 187 ? 7.311 7.031 -18.495 1.00 87.06 187 ARG A CA 1
ATOM 1474 C C . ARG A 1 187 ? 7.662 6.395 -17.173 1.00 87.06 187 ARG A C 1
ATOM 1476 O O . ARG A 1 187 ? 8.805 6.451 -16.721 1.00 87.06 187 ARG A O 1
ATOM 1483 N N . PHE A 1 188 ? 6.689 5.690 -16.620 1.00 91.94 188 PHE A N 1
ATOM 1484 C CA . PHE A 1 188 ? 6.913 4.863 -15.456 1.00 91.94 188 PHE A CA 1
ATOM 1485 C C . PHE A 1 188 ? 7.672 3.592 -15.838 1.00 91.94 188 PHE A C 1
ATOM 1487 O O . PHE A 1 188 ? 7.474 3.021 -16.914 1.00 91.94 188 PHE A O 1
ATOM 1494 N N . CYS A 1 189 ? 8.506 3.082 -14.931 1.00 93.31 189 CYS A N 1
ATOM 1495 C CA . CYS A 1 189 ? 9.238 1.829 -15.129 1.00 93.31 189 CYS A CA 1
ATOM 1496 C C . CYS A 1 189 ? 8.287 0.687 -15.525 1.00 93.31 189 CYS A C 1
ATOM 1498 O O . CYS A 1 189 ? 8.583 -0.111 -16.417 1.00 93.31 189 CYS A O 1
ATOM 1500 N N . PHE A 1 190 ? 7.109 0.637 -14.903 1.00 92.56 190 PHE A N 1
ATOM 1501 C CA . PHE A 1 190 ? 6.097 -0.389 -15.145 1.00 92.56 190 PHE A CA 1
ATOM 1502 C C . PHE A 1 190 ? 5.296 -0.218 -16.451 1.00 92.56 190 PHE A C 1
ATOM 1504 O O . PHE A 1 190 ? 4.559 -1.134 -16.814 1.00 92.56 190 PHE A O 1
ATOM 1511 N N . ASP A 1 191 ? 5.479 0.866 -17.214 1.00 90.94 191 ASP A N 1
ATOM 1512 C CA . ASP A 1 191 ? 4.901 0.987 -18.565 1.00 90.94 191 ASP A CA 1
ATOM 1513 C C . ASP A 1 191 ? 5.589 0.031 -19.560 1.00 90.94 191 ASP A C 1
ATOM 1515 O O . ASP A 1 191 ? 4.968 -0.489 -20.502 1.00 90.94 191 ASP A O 1
ATOM 1519 N N . CYS A 1 192 ? 6.880 -0.234 -19.321 1.00 90.75 192 CYS A N 1
ATOM 1520 C CA . CYS A 1 192 ? 7.688 -1.220 -20.039 1.00 90.75 192 CYS A CA 1
ATOM 1521 C C . CYS A 1 192 ? 7.777 -2.548 -19.270 1.00 90.75 192 CYS A C 1
ATOM 1523 O O . CYS A 1 192 ? 7.583 -3.612 -19.857 1.00 90.75 192 CYS A O 1
ATOM 1525 N N . HIS A 1 193 ? 7.998 -2.508 -17.953 1.00 92.44 193 HIS A N 1
ATOM 1526 C CA . HIS A 1 193 ? 8.049 -3.691 -17.086 1.00 92.44 193 HIS A CA 1
ATOM 1527 C C . HIS A 1 193 ? 6.645 -4.134 -16.644 1.00 92.44 193 HIS A C 1
ATOM 1529 O O . HIS A 1 193 ? 6.315 -4.160 -15.461 1.00 92.44 193 HIS A O 1
ATOM 1535 N N . ARG A 1 194 ? 5.805 -4.477 -17.625 1.00 89.38 194 ARG A N 1
ATOM 1536 C CA . ARG A 1 194 ? 4.349 -4.655 -17.465 1.00 89.38 194 ARG A CA 1
ATOM 1537 C C . ARG A 1 194 ? 3.924 -5.812 -16.568 1.00 89.38 194 ARG A C 1
ATOM 1539 O O . ARG A 1 194 ? 2.811 -5.794 -16.061 1.00 89.38 194 ARG A O 1
ATOM 1546 N N . SER A 1 195 ? 4.787 -6.803 -16.373 1.00 90.38 195 SER A N 1
ATOM 1547 C CA . SER A 1 195 ? 4.526 -7.932 -15.477 1.00 90.38 195 SER A CA 1
ATOM 1548 C C . SER A 1 195 ? 4.933 -7.651 -14.028 1.00 90.38 195 SER A C 1
ATOM 1550 O O . SER A 1 195 ? 4.613 -8.444 -13.146 1.00 90.38 195 SER A O 1
ATOM 1552 N N . THR A 1 196 ? 5.658 -6.556 -13.762 1.00 93.31 196 THR A N 1
ATOM 1553 C CA . THR A 1 196 ? 6.081 -6.189 -12.403 1.00 93.31 196 THR A CA 1
ATOM 1554 C C . THR A 1 196 ? 4.887 -5.840 -11.507 1.00 93.31 196 THR A C 1
ATOM 1556 O O . THR A 1 196 ? 4.856 -6.332 -10.377 1.00 93.31 196 THR A O 1
ATOM 1559 N N . PRO A 1 197 ? 3.873 -5.075 -11.964 1.00 91.88 197 PRO A N 1
ATOM 1560 C CA . PRO A 1 197 ? 2.653 -4.852 -11.195 1.00 91.88 197 PRO A CA 1
ATOM 1561 C C . PRO A 1 197 ? 1.773 -6.107 -11.169 1.00 91.88 197 PRO A C 1
ATOM 1563 O O . PRO A 1 197 ? 0.855 -6.267 -11.968 1.00 91.88 197 PRO A O 1
ATOM 1566 N N . HIS A 1 198 ? 2.039 -6.990 -10.208 1.00 93.31 198 HIS A N 1
ATOM 1567 C CA . HIS A 1 198 ? 1.188 -8.139 -9.884 1.00 93.31 198 HIS A CA 1
ATOM 1568 C C . HIS A 1 198 ? 0.991 -9.153 -11.038 1.00 93.31 198 HIS A C 1
ATOM 1570 O O . HIS A 1 198 ? -0.031 -9.831 -11.105 1.00 93.31 198 HIS A O 1
ATOM 1576 N N . GLY A 1 199 ? 1.974 -9.304 -11.935 1.00 88.94 199 GLY A N 1
ATOM 1577 C CA . GLY A 1 199 ? 1.958 -10.298 -13.016 1.00 88.94 199 GLY A CA 1
ATOM 1578 C C . GLY A 1 199 ? 1.128 -9.900 -14.245 1.00 88.94 199 GLY A C 1
ATOM 1579 O O . GLY A 1 199 ? 0.573 -8.812 -14.331 1.00 88.94 199 GLY A O 1
ATOM 1580 N N . GLU A 1 200 ? 1.025 -10.807 -15.222 1.00 82.12 200 GLU A N 1
ATOM 1581 C CA . GLU A 1 200 ? 0.401 -10.531 -16.534 1.00 82.12 200 GLU A CA 1
ATOM 1582 C C . GLU A 1 200 ? -1.072 -10.095 -16.437 1.00 82.12 200 GLU A C 1
ATOM 1584 O O . GLU A 1 200 ? -1.558 -9.298 -17.236 1.00 82.12 200 GLU A O 1
ATOM 1589 N N . ARG A 1 201 ? -1.803 -10.610 -15.443 1.00 77.12 201 ARG A N 1
ATOM 1590 C CA . ARG A 1 201 ? -3.226 -10.295 -15.230 1.00 77.12 201 ARG A CA 1
ATOM 1591 C C . ARG A 1 201 ? -3.441 -9.070 -14.337 1.00 77.12 201 ARG A C 1
ATOM 1593 O O . ARG A 1 201 ? -4.581 -8.623 -14.195 1.00 77.12 201 ARG A O 1
ATOM 1600 N N . GLY A 1 202 ? -2.376 -8.525 -13.746 1.00 82.56 202 GLY A N 1
ATOM 1601 C CA . GLY A 1 202 ? -2.467 -7.530 -12.685 1.00 82.56 202 GLY A CA 1
ATOM 1602 C C . GLY A 1 202 ? -3.336 -8.036 -11.532 1.00 82.56 202 GLY A C 1
ATOM 1603 O O . GLY A 1 202 ? -3.208 -9.172 -11.091 1.00 82.56 202 GLY A O 1
ATOM 1604 N N . ILE A 1 203 ? -4.273 -7.203 -11.081 1.00 80.94 203 ILE A N 1
ATOM 1605 C CA . ILE A 1 203 ? -5.170 -7.518 -9.954 1.00 80.94 203 ILE A CA 1
ATOM 1606 C C . ILE A 1 203 ? -6.563 -8.005 -10.387 1.00 80.94 203 ILE A C 1
ATOM 1608 O O . ILE A 1 203 ? -7.499 -8.010 -9.592 1.00 80.94 203 ILE A O 1
ATOM 1612 N N . SER A 1 204 ? -6.714 -8.405 -11.653 1.00 75.00 204 SER A N 1
ATOM 1613 C CA . SER A 1 204 ? -7.957 -8.978 -12.176 1.00 75.00 204 SER A CA 1
ATOM 1614 C C . SER A 1 204 ? -8.191 -10.381 -11.605 1.00 75.00 204 SER A C 1
ATOM 1616 O O . SER A 1 204 ? -7.348 -11.264 -11.753 1.00 75.00 204 SER A O 1
ATOM 1618 N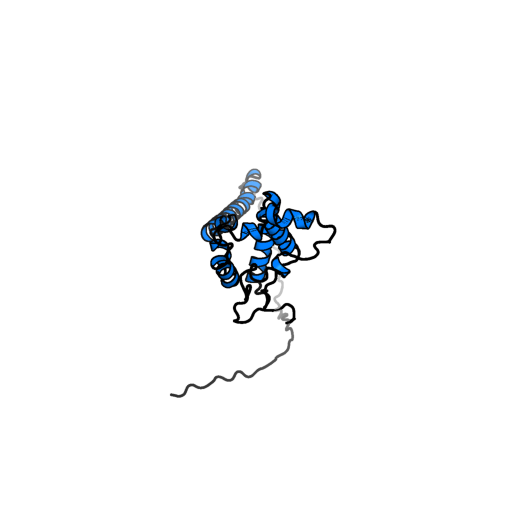 N . LEU A 1 205 ? -9.366 -10.608 -11.006 1.00 68.56 205 LEU A N 1
ATOM 1619 C CA . LEU A 1 205 ? -9.844 -11.954 -10.645 1.00 68.56 205 LEU A CA 1
ATOM 1620 C C . LEU A 1 205 ? -10.329 -12.747 -11.871 1.00 68.56 205 LEU A C 1
ATOM 1622 O O . LEU A 1 205 ? -10.579 -13.950 -11.792 1.00 68.56 205 LEU A O 1
ATOM 1626 N N . LEU A 1 206 ? -10.489 -12.070 -13.007 1.00 68.44 206 LEU A N 1
ATOM 1627 C CA . LEU A 1 206 ? -10.949 -12.646 -14.259 1.00 68.44 206 LEU A CA 1
ATOM 1628 C C . LEU A 1 206 ? -9.736 -13.106 -15.088 1.00 68.44 206 LEU A C 1
ATOM 1630 O O . LEU A 1 206 ? -8.651 -12.535 -14.980 1.00 68.44 206 LEU A O 1
ATOM 1634 N N . PRO A 1 207 ? -9.878 -14.133 -15.947 1.00 62.12 207 PRO A N 1
ATOM 1635 C CA . PRO A 1 207 ? -8.742 -14.725 -16.662 1.00 62.12 207 PRO A CA 1
ATOM 1636 C C . PRO A 1 207 ? -8.065 -13.773 -17.664 1.00 62.12 207 PRO A C 1
ATOM 1638 O O . PRO A 1 207 ? -6.990 -14.104 -18.172 1.00 62.12 207 PRO A O 1
ATOM 1641 N N . TYR A 1 208 ? -8.677 -12.617 -17.935 1.00 62.19 208 TYR A N 1
ATOM 1642 C CA . TYR A 1 208 ? -8.201 -11.564 -18.823 1.00 62.19 208 TYR A CA 1
ATOM 1643 C C . TYR A 1 208 ? -7.544 -10.406 -18.060 1.00 62.19 208 TYR A C 1
ATOM 1645 O O . TYR A 1 208 ? -8.003 -9.981 -16.998 1.00 62.19 208 TYR A O 1
ATOM 1653 N N . GLN A 1 209 ? -6.476 -9.870 -18.654 1.00 64.88 209 GLN A N 1
ATOM 1654 C CA . GLN A 1 209 ? -5.845 -8.627 -18.227 1.00 64.88 209 GLN A CA 1
ATOM 1655 C C . GLN A 1 209 ? -6.782 -7.458 -18.556 1.00 64.88 209 GLN A C 1
ATOM 1657 O O . GLN A 1 209 ? -7.065 -7.208 -19.728 1.00 64.88 209 GLN A O 1
ATOM 1662 N N . HIS A 1 210 ? -7.257 -6.744 -17.534 1.00 56.53 210 HIS A N 1
ATOM 1663 C CA . HIS A 1 210 ? -8.102 -5.565 -17.729 1.00 56.53 210 HIS A CA 1
ATOM 1664 C C . HIS A 1 210 ? -7.254 -4.432 -18.318 1.00 56.53 210 HIS A C 1
ATOM 1666 O O . HIS A 1 210 ? -6.357 -3.918 -17.639 1.00 56.53 210 HIS A O 1
ATOM 1672 N N . LYS A 1 211 ? -7.510 -4.035 -19.569 1.00 60.62 211 LYS A N 1
ATOM 1673 C CA . LYS A 1 211 ? -6.815 -2.909 -20.216 1.00 60.62 211 LYS A CA 1
ATOM 1674 C C . LYS A 1 211 ? -7.523 -1.601 -19.863 1.00 60.62 211 LYS A C 1
ATOM 1676 O O . LYS A 1 211 ? -8.670 -1.598 -19.443 1.00 60.62 211 LYS A O 1
ATOM 1681 N N . GLU A 1 212 ? -6.834 -0.464 -19.940 1.00 54.25 212 GLU A N 1
ATOM 1682 C CA . GLU A 1 212 ? -7.425 0.875 -19.693 1.00 54.25 212 GLU A CA 1
ATOM 1683 C C . GLU A 1 212 ? -8.600 1.204 -20.640 1.00 54.25 212 GLU A C 1
ATOM 1685 O O . GLU A 1 212 ? -9.308 2.175 -20.424 1.00 54.25 212 GLU A O 1
ATOM 1690 N N . GLN A 1 213 ? -8.774 0.417 -21.704 1.00 48.53 213 GLN A N 1
ATOM 1691 C CA . GLN A 1 213 ? -9.663 0.678 -22.837 1.00 48.53 213 GLN A CA 1
ATOM 1692 C C . GLN A 1 213 ? -11.118 0.236 -22.609 1.00 48.53 213 GLN A C 1
ATOM 1694 O O . GLN A 1 213 ? -11.952 0.494 -23.469 1.00 48.53 213 GLN A O 1
ATOM 1699 N N . ASP A 1 214 ? -11.416 -0.410 -21.480 1.00 44.16 214 ASP A N 1
ATOM 1700 C CA . ASP A 1 214 ? -12.733 -0.991 -21.187 1.00 44.16 214 ASP A CA 1
ATOM 1701 C C . ASP A 1 214 ? -13.608 -0.078 -20.291 1.00 44.16 214 ASP A C 1
ATOM 1703 O O . ASP A 1 214 ? -14.427 -0.573 -19.516 1.00 44.16 214 ASP A O 1
ATOM 1707 N N . GLN A 1 215 ? -13.427 1.251 -20.373 1.00 42.75 215 GLN A N 1
ATOM 1708 C CA . GLN A 1 215 ? -14.273 2.262 -19.709 1.00 42.75 215 GLN A CA 1
ATOM 1709 C C . GLN A 1 215 ? -15.062 3.103 -20.713 1.00 42.75 215 GLN A C 1
ATOM 1711 O O . GLN A 1 215 ? -14.429 3.666 -21.635 1.00 42.75 215 GLN A O 1
#

Foldseek 3Di:
DDDDDDDDDDDDDDDDDDDDDDDDDDDDDDDDDDPDPDDPPDDPPPVVDDPVCVVVVVCVVVVVVVVVVVVVVVVVCVVVVVVVLVDQPQVVQPPDVLCVLQSVLCCPDPCVVPGTPCLQQADPDDPRRVVSSVVVVVVVVVCVVVVVDDLDDDDDPVRLVSNQVSVCVVCVVVCVVVVVDPDDPPDGPCVVVVQNQSGPQRSDPDPHNDDPPPD

Sequence (215 aa):
MKARAIKFTSRMLDGKHQRWVPEMMSARLMFCDVSHRQPDISASKIDLYPENGRSALMKIPIIVGIIALMAVLATGLYVSDFTAYLGNNPSTCNNCHVMDAAYEGWYHGGHQSWTTCNDCHTPHDLIPKYWVKAKSGYHHVTAFIFNNIPDAIRAKESSKEIVQENCVRCHEETVSALFESPMEMDRFCFDCHRSTPHGERGISLLPYQHKEQDQ

pLDDT: mean 77.37, std 21.97, range [31.92, 97.88]

Radius of gyration: 35.41 Å; chains: 1; bounding box: 96×63×82 Å